Protein AF-A0A834Z753-F1 (afdb_monomer)

Mean predicted aligned error: 11.75 Å

Nearest PDB structures (foldseek):
  2pk9-assembly3_D  TM=8.260E-01  e=1.539E-08  Saccharomyces cerevisiae
  2pk9-assembly1_B  TM=7.820E-01  e=9.778E-09  Saccharomyces cerevisiae
  2pmi-assembly2_D  TM=7.922E-01  e=2.083E-08  Saccharomyces cerevisiae
  4krc-assembly1_B  TM=7.582E-01  e=6.209E-06  Saccharomyces cerevisiae S288C
  4krd-assembly1_B  TM=7.051E-01  e=5.337E-06  Saccharomyces cerevisiae S288C

Sequence (227 aa):
MISQEALSFDMGTLALDAEALGSETYVALGLNDSGKGVPVTPRVLSLISALLERSVQKNEKLLEASKKKDVITIFHGLRAPTLSIRQYIDRIFKYSSCSPSCFIVAHIYMDRFLQRLDVHLTSLNVHRLLITSVMVAAKFIDDAFYNNAYYAKVGGVSTAEMNRMEMKFLFSLDFRLHITVGTFGRYCLHLEKEATGGYQIERPIQVCGLKESWPTKEESKSASTIA

Solvent-accessible surface area (backbone atoms only — not comparable to full-atom values): 13928 Å² total; per-residue (Å²): 142,80,86,87,80,84,81,81,76,74,76,65,64,66,54,54,58,51,54,54,53,48,52,54,52,38,53,71,31,38,54,64,85,76,82,89,68,81,89,69,82,42,49,48,58,57,46,52,28,54,49,52,53,50,46,22,56,52,39,50,55,49,37,67,74,64,74,55,81,72,70,88,52,94,42,51,49,100,59,58,69,89,67,49,66,53,60,49,51,54,51,43,54,74,70,55,69,48,59,65,56,24,55,58,48,14,52,54,49,47,52,53,41,30,66,70,68,71,36,75,58,30,69,38,24,46,67,55,47,47,50,44,28,33,52,55,25,22,68,73,72,42,97,64,62,75,55,58,60,56,53,9,62,72,65,74,49,52,44,70,55,38,53,52,48,44,53,54,52,39,60,65,48,71,66,66,72,85,73,54,70,73,57,53,50,51,53,52,52,51,50,53,46,64,71,74,54,89,71,90,75,92,61,82,80,78,72,83,75,80,78,79,79,76,85,80,78,85,80,88,81,89,82,88,85,91,132

Structure (mmCIF, N/CA/C/O backbone):
data_AF-A0A834Z753-F1
#
_entry.id   AF-A0A834Z753-F1
#
loop_
_atom_site.group_PDB
_atom_site.id
_atom_site.type_symbol
_atom_site.label_atom_id
_atom_site.label_alt_id
_atom_site.label_comp_id
_atom_site.label_asym_id
_atom_site.label_entity_id
_atom_site.label_seq_id
_atom_site.pdbx_PDB_ins_code
_atom_site.Cartn_x
_atom_site.Cartn_y
_atom_site.Cartn_z
_atom_site.occupancy
_atom_site.B_iso_or_equiv
_atom_site.auth_seq_id
_atom_site.auth_comp_id
_atom_site.auth_asym_id
_atom_site.auth_atom_id
_atom_site.pdbx_PDB_model_num
ATOM 1 N N . MET A 1 1 ? -31.542 -34.972 -46.397 1.00 37.16 1 MET A N 1
ATOM 2 C CA . MET A 1 1 ? -30.216 -34.440 -46.770 1.00 37.16 1 MET A CA 1
ATOM 3 C C . MET A 1 1 ? -30.217 -32.961 -46.435 1.00 37.16 1 MET A C 1
ATOM 5 O O . MET A 1 1 ? -30.815 -32.194 -47.172 1.00 37.16 1 MET A O 1
ATOM 9 N N . ILE A 1 2 ? -29.675 -32.588 -45.276 1.00 34.69 2 ILE A N 1
ATOM 10 C CA . ILE A 1 2 ? -29.509 -31.190 -44.857 1.00 34.69 2 ILE A CA 1
ATOM 11 C C . ILE A 1 2 ? -28.028 -31.029 -44.524 1.00 34.69 2 ILE A C 1
ATOM 13 O O . ILE A 1 2 ? -27.465 -31.850 -43.800 1.00 34.69 2 ILE A O 1
ATOM 17 N N . SER A 1 3 ? -27.418 -30.037 -45.160 1.00 33.72 3 SER A N 1
ATOM 18 C CA . SER A 1 3 ? -25.992 -29.732 -45.175 1.00 33.72 3 SER A CA 1
ATOM 19 C C . SER A 1 3 ? -25.456 -29.344 -43.791 1.00 33.72 3 SER A C 1
ATOM 21 O O . SER A 1 3 ? -26.094 -28.583 -43.069 1.00 33.72 3 SER A O 1
ATOM 23 N N . GLN A 1 4 ? -24.270 -29.852 -43.444 1.00 35.91 4 GLN A N 1
ATOM 24 C CA . GLN A 1 4 ? -23.432 -29.347 -42.353 1.00 35.91 4 GLN A CA 1
ATOM 25 C C . GLN A 1 4 ? -22.614 -28.155 -42.868 1.00 35.91 4 GLN A C 1
ATOM 27 O O . GLN A 1 4 ? -21.770 -28.332 -43.744 1.00 35.91 4 GLN A O 1
ATOM 32 N N . GLU A 1 5 ? -22.822 -26.967 -42.303 1.00 36.47 5 GLU A N 1
ATOM 33 C CA . GLU A 1 5 ? -21.828 -25.890 -42.322 1.00 36.47 5 GLU A CA 1
ATOM 34 C C . GLU A 1 5 ? -21.015 -25.956 -41.027 1.00 36.47 5 GLU A C 1
ATOM 36 O O . GLU A 1 5 ? -21.547 -25.869 -39.919 1.00 36.47 5 GLU A O 1
ATOM 41 N N . ALA A 1 6 ? -19.708 -26.156 -41.178 1.00 38.88 6 ALA A N 1
ATOM 42 C CA . ALA A 1 6 ? -18.739 -26.070 -40.103 1.00 38.88 6 ALA A CA 1
ATOM 43 C C . ALA A 1 6 ? -18.451 -24.591 -39.808 1.00 38.88 6 ALA A C 1
ATOM 45 O O . ALA A 1 6 ? -17.773 -23.916 -40.579 1.00 38.88 6 ALA A O 1
ATOM 46 N N . LEU A 1 7 ? -18.940 -24.092 -38.672 1.00 33.12 7 LEU A N 1
ATOM 47 C CA . LEU A 1 7 ? -18.468 -22.834 -38.100 1.00 33.12 7 LEU A CA 1
ATOM 48 C C . LEU A 1 7 ? -17.118 -23.086 -37.421 1.00 33.12 7 LEU A C 1
ATOM 50 O O . LEU A 1 7 ? -17.045 -23.526 -36.274 1.00 33.12 7 LEU A O 1
ATOM 54 N N . SER A 1 8 ? -16.041 -22.811 -38.156 1.00 35.16 8 SER A N 1
ATOM 55 C CA . SER A 1 8 ? -14.734 -22.529 -37.569 1.00 35.16 8 SER A CA 1
ATOM 56 C C . SER A 1 8 ? -14.859 -21.213 -36.800 1.00 35.16 8 SER A C 1
ATOM 58 O O . SER A 1 8 ? -14.894 -20.135 -37.388 1.00 35.16 8 SER A O 1
ATOM 60 N N . PHE A 1 9 ? -15.046 -21.309 -35.483 1.00 34.62 9 PHE A N 1
ATOM 61 C CA . PHE A 1 9 ? -15.034 -20.152 -34.597 1.00 34.62 9 PHE A CA 1
ATOM 62 C C . PHE A 1 9 ? -13.570 -19.793 -34.346 1.00 34.62 9 PHE A C 1
ATOM 64 O O . PHE A 1 9 ? -12.853 -20.503 -33.638 1.00 34.62 9 PHE A O 1
ATOM 71 N N . ASP A 1 10 ? -13.122 -18.733 -35.007 1.00 39.75 10 ASP A N 1
ATOM 72 C CA . ASP A 1 10 ? -11.764 -18.223 -34.917 1.00 39.75 10 ASP A CA 1
ATOM 73 C C . ASP A 1 10 ? -11.474 -17.705 -33.495 1.00 39.75 10 ASP A C 1
ATOM 75 O O . ASP A 1 10 ? -11.926 -16.642 -33.074 1.00 39.75 10 ASP A O 1
ATOM 79 N N . MET A 1 11 ? -10.727 -18.506 -32.737 1.00 38.78 11 MET A N 1
ATOM 80 C CA . MET A 1 11 ? -10.234 -18.212 -31.385 1.00 38.78 11 MET A CA 1
ATOM 81 C C . MET A 1 11 ? -9.076 -17.190 -31.399 1.00 38.78 11 MET A C 1
ATOM 83 O O . MET A 1 11 ? -8.645 -16.744 -30.338 1.00 38.78 11 MET A O 1
ATOM 87 N N . GLY A 1 12 ? -8.562 -16.823 -32.583 1.00 33.66 12 GLY A N 1
ATOM 88 C CA . GLY A 1 12 ? -7.413 -15.928 -32.749 1.00 33.66 12 GLY A CA 1
ATOM 89 C C . GLY A 1 12 ? -7.745 -14.436 -32.650 1.00 33.66 12 GLY A C 1
ATOM 90 O O . GLY A 1 12 ? -6.936 -13.670 -32.132 1.00 33.66 12 GLY A O 1
ATOM 91 N N . THR A 1 13 ? -8.940 -14.011 -33.069 1.00 36.47 13 THR A N 1
ATOM 92 C CA . THR A 1 13 ? -9.280 -12.575 -33.144 1.00 36.47 13 THR A CA 1
ATOM 93 C C . THR A 1 13 ? -9.526 -11.929 -31.764 1.00 36.47 13 THR A C 1
ATOM 95 O O . THR A 1 13 ? -9.125 -10.792 -31.540 1.00 36.47 13 THR A O 1
ATOM 98 N N . LEU A 1 14 ? -10.074 -12.657 -30.778 1.00 38.91 14 LEU A N 1
ATOM 99 C CA . LEU A 1 14 ? -10.329 -12.110 -29.426 1.00 38.91 14 LEU A CA 1
ATOM 100 C C . LEU A 1 14 ? -9.064 -11.902 -28.573 1.00 38.91 14 LEU A C 1
ATOM 102 O O . LEU A 1 14 ? -9.087 -11.125 -27.617 1.00 38.91 14 LEU A O 1
ATOM 106 N N . ALA A 1 15 ? -7.972 -12.603 -28.885 1.00 42.69 15 ALA A N 1
ATOM 107 C CA . ALA A 1 15 ? -6.704 -12.451 -28.172 1.00 42.69 15 ALA A CA 1
ATOM 108 C C . ALA A 1 15 ? -5.976 -11.157 -28.577 1.00 42.69 15 ALA A C 1
ATOM 110 O O . ALA A 1 15 ? -5.396 -10.487 -27.723 1.00 42.69 15 ALA A O 1
ATOM 111 N N . LEU A 1 16 ? -6.077 -10.774 -29.854 1.00 43.09 16 LEU A N 1
ATOM 112 C CA . LEU A 1 16 ? -5.427 -9.580 -30.399 1.00 43.09 16 LEU A CA 1
ATOM 113 C C . LEU A 1 16 ? -6.062 -8.283 -29.871 1.00 43.09 16 LEU A C 1
ATOM 115 O O . LEU A 1 16 ? -5.343 -7.348 -29.520 1.00 43.09 16 LEU A O 1
ATOM 119 N N . ASP A 1 17 ? -7.387 -8.257 -29.710 1.00 46.50 17 ASP A N 1
ATOM 120 C CA . ASP A 1 17 ? -8.100 -7.096 -29.156 1.00 46.50 17 ASP A CA 1
ATOM 121 C C . ASP A 1 17 ? -7.825 -6.897 -27.653 1.00 46.50 17 ASP A C 1
ATOM 123 O O . ASP A 1 17 ? -7.769 -5.766 -27.164 1.00 46.50 17 ASP A O 1
ATOM 127 N N . ALA A 1 18 ? -7.605 -7.984 -26.903 1.00 49.12 18 ALA A N 1
ATOM 128 C CA . ALA A 1 18 ? -7.280 -7.923 -25.477 1.00 49.12 18 ALA A CA 1
ATOM 129 C C . ALA A 1 18 ? -5.828 -7.477 -25.212 1.00 49.12 18 ALA A C 1
ATOM 131 O O . ALA A 1 18 ? -5.581 -6.750 -24.246 1.00 49.12 18 ALA A O 1
ATOM 132 N N . GLU A 1 19 ? -4.875 -7.878 -26.061 1.00 52.53 19 GLU A N 1
ATOM 133 C CA . GLU A 1 19 ? -3.477 -7.430 -25.975 1.00 52.53 19 GLU A CA 1
ATOM 134 C C . GLU A 1 19 ? -3.309 -5.961 -26.390 1.00 52.53 19 GLU A C 1
ATOM 136 O O . GLU A 1 19 ? -2.603 -5.212 -25.707 1.00 52.53 19 GLU A O 1
ATOM 141 N N . ALA A 1 20 ? -4.001 -5.515 -27.446 1.00 54.56 20 ALA A N 1
ATOM 142 C CA . ALA A 1 20 ? -3.970 -4.120 -27.892 1.00 54.56 20 ALA A CA 1
ATOM 143 C C . ALA A 1 20 ? -4.583 -3.165 -26.850 1.00 54.56 20 ALA A C 1
ATOM 145 O O . ALA A 1 20 ? -3.969 -2.155 -26.499 1.00 54.56 20 ALA A O 1
ATOM 146 N N . LEU A 1 21 ? -5.739 -3.530 -26.281 1.00 57.38 21 LEU A N 1
ATOM 147 C CA . LEU A 1 21 ? -6.393 -2.761 -25.218 1.00 57.38 21 LEU A CA 1
ATOM 148 C C . LEU A 1 21 ? -5.540 -2.700 -23.939 1.00 57.38 21 LEU A C 1
ATOM 150 O O . LEU A 1 21 ? -5.483 -1.668 -23.272 1.00 57.38 21 LEU A O 1
ATOM 154 N N . GLY A 1 22 ? -4.839 -3.790 -23.607 1.00 63.59 22 GLY A N 1
ATOM 155 C CA . GLY A 1 22 ? -3.905 -3.819 -22.481 1.00 63.59 22 GLY A CA 1
ATOM 156 C C . GLY A 1 22 ? -2.752 -2.827 -22.652 1.00 63.59 22 GLY A C 1
ATOM 157 O O . GLY A 1 22 ? -2.403 -2.127 -21.702 1.00 63.59 22 GLY A O 1
ATOM 158 N N . SER A 1 23 ? -2.206 -2.716 -23.865 1.00 72.62 23 SER A N 1
ATOM 159 C CA . SER A 1 23 ? -1.094 -1.808 -24.173 1.00 72.62 23 SER A CA 1
ATOM 160 C C . SER A 1 23 ? -1.471 -0.332 -23.986 1.00 72.62 23 SER A C 1
ATOM 162 O O . SER A 1 23 ? -0.750 0.405 -23.309 1.00 72.62 23 SER A O 1
ATOM 164 N N . GLU A 1 24 ? -2.629 0.098 -24.501 1.00 82.12 24 GLU A N 1
ATOM 165 C CA . GLU A 1 24 ? -3.093 1.487 -24.357 1.00 82.12 24 GLU A CA 1
ATOM 166 C C . GLU A 1 24 ? -3.370 1.858 -22.895 1.00 82.12 24 GLU A C 1
ATOM 168 O O . GLU A 1 24 ? -2.895 2.894 -22.419 1.00 82.12 24 GLU A O 1
ATOM 173 N N . THR A 1 25 ? -4.055 0.988 -22.145 1.00 85.12 25 THR A N 1
ATOM 174 C CA . THR A 1 25 ? -4.320 1.206 -20.715 1.00 85.12 25 THR A CA 1
ATOM 175 C C . THR A 1 25 ? -3.021 1.281 -19.903 1.00 85.12 25 THR A C 1
ATOM 177 O O . THR A 1 25 ? -2.889 2.136 -19.023 1.00 85.12 25 THR A O 1
ATOM 180 N N . TYR A 1 26 ? -2.024 0.431 -20.177 1.00 87.19 26 TYR A N 1
ATOM 181 C CA . TYR A 1 26 ? -0.745 0.462 -19.452 1.00 87.19 26 TYR A CA 1
ATOM 182 C C . TYR A 1 26 ? 0.050 1.744 -19.726 1.00 87.19 26 TYR A C 1
ATOM 184 O O . TYR A 1 26 ? 0.605 2.331 -18.789 1.00 87.19 26 TYR A O 1
ATOM 192 N N . VAL A 1 27 ? 0.036 2.237 -20.970 1.00 85.88 27 VAL A N 1
ATOM 193 C CA . VAL A 1 27 ? 0.594 3.553 -21.322 1.00 85.88 27 VAL A CA 1
ATOM 194 C C . VAL A 1 27 ? -0.158 4.668 -20.593 1.00 85.88 27 VAL A C 1
ATOM 196 O O . VAL A 1 27 ? 0.472 5.514 -19.959 1.00 85.88 27 VAL A O 1
ATOM 199 N N . ALA A 1 28 ? -1.493 4.650 -20.615 1.00 86.12 28 ALA A N 1
ATOM 200 C CA . ALA A 1 28 ? -2.329 5.671 -19.983 1.00 86.12 28 ALA A CA 1
ATOM 201 C C . ALA A 1 28 ? -2.138 5.750 -18.458 1.00 86.12 28 ALA A C 1
ATOM 203 O O . ALA A 1 28 ? -2.275 6.825 -17.864 1.00 86.12 28 ALA A O 1
ATOM 204 N N . LEU A 1 29 ? -1.807 4.627 -17.817 1.00 88.56 29 LEU A N 1
ATOM 205 C CA . LEU A 1 29 ? -1.473 4.545 -16.393 1.00 88.56 29 LEU A CA 1
ATOM 206 C C . LEU A 1 29 ? -0.020 4.937 -16.081 1.00 88.56 29 LEU A C 1
ATOM 208 O O . LEU A 1 29 ? 0.307 5.175 -14.914 1.00 88.56 29 LEU A O 1
ATOM 212 N N . GLY A 1 30 ? 0.836 5.057 -17.098 1.00 87.00 30 GLY A N 1
ATOM 213 C CA . GLY A 1 30 ? 2.259 5.353 -16.945 1.00 87.00 30 GLY A CA 1
ATOM 214 C C . GLY A 1 30 ? 3.065 4.162 -16.425 1.00 87.00 30 GLY A C 1
ATOM 215 O O . GLY A 1 30 ? 3.973 4.354 -15.621 1.00 87.00 30 GLY A O 1
ATOM 216 N N . LEU A 1 31 ? 2.705 2.937 -16.825 1.00 86.44 31 LEU A N 1
ATOM 217 C CA . LEU A 1 31 ? 3.432 1.720 -16.440 1.00 86.44 31 LEU A CA 1
ATOM 218 C C . LEU A 1 31 ? 4.635 1.423 -17.347 1.00 86.44 31 LEU A C 1
ATOM 220 O O . LEU A 1 31 ? 5.506 0.649 -16.960 1.00 86.44 31 LEU A O 1
ATOM 224 N N . ASN A 1 32 ? 4.700 2.040 -18.530 1.00 80.38 32 ASN A N 1
ATOM 225 C CA . ASN A 1 32 ? 5.784 1.819 -19.482 1.00 80.38 32 ASN A CA 1
ATOM 226 C C . ASN A 1 32 ? 6.977 2.727 -19.161 1.00 80.38 32 ASN A C 1
ATOM 228 O O . ASN A 1 32 ? 6.836 3.948 -19.089 1.00 80.38 32 ASN A O 1
ATOM 232 N N . ASP A 1 33 ? 8.157 2.127 -19.011 1.00 63.50 33 ASP A N 1
ATOM 233 C CA . ASP A 1 33 ? 9.407 2.842 -18.767 1.00 63.50 33 ASP A CA 1
ATOM 234 C C . ASP A 1 33 ? 9.998 3.323 -20.100 1.00 63.50 33 ASP A C 1
ATOM 236 O O . ASP A 1 33 ? 10.806 2.653 -20.744 1.00 63.50 33 ASP A O 1
ATOM 240 N N . SER A 1 34 ? 9.550 4.481 -20.585 1.00 51.34 34 SER A N 1
ATOM 241 C CA . SER A 1 34 ? 10.220 5.141 -21.706 1.00 51.34 34 SER A CA 1
ATOM 242 C C . SER A 1 34 ? 11.461 5.853 -21.172 1.00 51.34 34 SER A C 1
ATOM 244 O O . SER A 1 34 ? 11.429 7.039 -20.836 1.00 51.34 34 SER A O 1
ATOM 246 N N . GLY A 1 35 ? 12.549 5.093 -21.053 1.00 54.25 35 GLY A N 1
ATOM 247 C CA . GLY A 1 35 ? 13.854 5.596 -20.653 1.00 54.25 35 GLY A CA 1
ATOM 248 C C . GLY A 1 35 ? 14.269 6.833 -21.460 1.00 54.25 35 GLY A C 1
ATOM 249 O O . GLY A 1 35 ? 14.142 6.866 -22.683 1.00 54.25 35 GLY A O 1
ATOM 250 N N . LYS A 1 36 ? 14.840 7.810 -20.740 1.00 47.22 36 LYS A N 1
ATOM 251 C CA . LYS A 1 36 ? 15.341 9.134 -21.177 1.00 47.22 36 LYS A CA 1
ATOM 252 C C . LYS A 1 36 ? 14.304 10.266 -21.151 1.00 47.22 36 LYS A C 1
ATOM 254 O O . LYS A 1 36 ? 13.923 10.825 -22.171 1.00 47.22 36 LYS A O 1
ATOM 259 N N . GLY A 1 37 ? 13.960 10.689 -19.938 1.00 55.81 37 GLY A N 1
ATOM 260 C CA . GLY A 1 37 ? 13.267 11.945 -19.662 1.00 55.81 37 GLY A CA 1
ATOM 261 C C . GLY A 1 37 ? 13.280 12.262 -18.168 1.00 55.81 37 GLY A C 1
ATOM 262 O O . GLY A 1 37 ? 13.621 11.403 -17.356 1.00 55.81 37 GLY A O 1
ATOM 263 N N . VAL A 1 38 ? 12.935 13.501 -17.802 1.00 55.06 38 VAL A N 1
ATOM 264 C CA . VAL A 1 38 ? 12.657 13.895 -16.407 1.00 55.06 38 VAL A CA 1
ATOM 265 C C . VAL A 1 38 ? 11.701 12.863 -15.791 1.00 55.06 38 VAL A C 1
ATOM 267 O O . VAL A 1 38 ? 10.738 12.511 -16.470 1.00 55.06 38 VAL A O 1
ATOM 270 N N . PRO A 1 39 ? 11.924 12.368 -14.557 1.00 59.41 39 PRO A N 1
ATOM 271 C CA . PRO A 1 39 ? 11.036 11.386 -13.942 1.00 59.41 39 PRO A CA 1
ATOM 272 C C . PRO A 1 39 ? 9.628 11.972 -13.814 1.00 59.41 39 PRO A C 1
ATOM 274 O O . PRO A 1 39 ? 9.351 12.796 -12.941 1.00 59.41 39 PRO A O 1
ATOM 277 N N . VAL A 1 40 ? 8.747 11.571 -14.727 1.00 76.12 40 VAL A N 1
ATOM 278 C CA . VAL A 1 40 ? 7.328 11.907 -14.691 1.00 76.12 40 VAL A CA 1
ATOM 279 C C . VAL A 1 40 ? 6.685 10.980 -13.674 1.00 76.12 40 VAL A C 1
ATOM 281 O O . VAL A 1 40 ? 6.814 9.763 -13.773 1.00 76.12 40 VAL A O 1
ATOM 284 N N . THR A 1 41 ? 6.001 11.543 -12.680 1.00 84.75 41 THR A N 1
ATOM 285 C CA . THR A 1 41 ? 5.256 10.747 -11.702 1.00 84.75 41 THR A CA 1
ATOM 286 C C . THR A 1 41 ? 4.165 9.944 -12.424 1.00 84.75 41 THR A C 1
ATOM 288 O O . THR A 1 41 ? 3.277 10.562 -13.020 1.00 84.75 41 THR A O 1
ATOM 291 N N . PRO A 1 42 ? 4.179 8.600 -12.360 1.00 92.00 42 PRO A N 1
ATOM 292 C CA . PRO A 1 42 ? 3.191 7.770 -13.038 1.00 92.00 42 PRO A CA 1
ATOM 293 C C . PRO A 1 42 ? 1.763 8.094 -12.594 1.00 92.00 42 PRO A C 1
ATOM 295 O O . PRO A 1 42 ? 1.488 8.253 -11.397 1.00 92.00 42 PRO A O 1
ATOM 298 N N . ARG A 1 43 ? 0.827 8.149 -13.550 1.00 92.88 43 ARG A N 1
ATOM 299 C CA . ARG A 1 43 ? -0.585 8.466 -13.279 1.00 92.88 43 ARG A CA 1
ATOM 300 C C . ARG A 1 43 ? -1.224 7.447 -12.335 1.00 92.88 43 ARG A C 1
ATOM 302 O O . ARG A 1 43 ? -2.023 7.828 -11.486 1.00 92.88 43 ARG A O 1
ATOM 309 N N . VAL A 1 44 ? -0.821 6.178 -12.409 1.00 94.25 44 VAL A N 1
ATOM 310 C CA . VAL A 1 44 ? -1.269 5.114 -11.497 1.00 94.25 44 VAL A CA 1
ATOM 311 C C . VAL A 1 44 ? -1.190 5.516 -10.018 1.00 94.25 44 VAL A C 1
ATOM 313 O O . VAL A 1 44 ? -2.095 5.202 -9.245 1.00 94.25 44 VAL A O 1
ATOM 316 N N . LEU A 1 45 ? -0.172 6.284 -9.619 1.00 95.25 45 LEU A N 1
ATOM 317 C CA . LEU A 1 45 ? 0.015 6.687 -8.227 1.00 95.25 45 LEU A CA 1
ATOM 318 C C . LEU A 1 45 ? -1.090 7.628 -7.739 1.00 95.25 45 LEU A C 1
ATOM 320 O O . LEU A 1 45 ? -1.452 7.595 -6.562 1.00 95.25 45 LEU A O 1
ATOM 324 N N . SER A 1 46 ? -1.607 8.513 -8.602 1.00 94.69 46 SER A N 1
ATOM 325 C CA . SER A 1 46 ? -2.659 9.464 -8.197 1.00 94.69 46 SER A CA 1
ATOM 326 C C . SER A 1 46 ? -4.005 8.777 -8.124 1.00 94.69 46 SER A C 1
ATOM 328 O O . SER A 1 46 ? -4.775 9.037 -7.202 1.00 94.69 46 SER A O 1
ATOM 330 N N . LEU A 1 47 ? -4.238 7.835 -9.033 1.00 95.38 47 LEU A N 1
ATOM 331 C CA . LEU A 1 47 ? -5.453 7.042 -9.053 1.00 95.38 47 LEU A CA 1
ATOM 332 C C . LEU A 1 47 ? -5.542 6.119 -7.836 1.00 95.38 47 LEU A C 1
ATOM 334 O O . LEU A 1 47 ? -6.567 6.120 -7.160 1.00 95.38 47 LEU A O 1
ATOM 338 N N . ILE A 1 48 ? -4.464 5.401 -7.494 1.00 96.38 48 ILE A N 1
ATOM 339 C CA . ILE A 1 48 ? -4.437 4.558 -6.287 1.00 96.38 48 ILE A CA 1
ATOM 340 C C . ILE A 1 48 ? -4.631 5.412 -5.036 1.00 96.38 48 ILE A C 1
ATOM 342 O O . ILE A 1 48 ? -5.389 5.027 -4.151 1.00 96.38 48 ILE A O 1
ATOM 346 N N . SER A 1 49 ? -4.004 6.590 -4.967 1.00 96.69 49 SER A N 1
ATOM 347 C CA . SER A 1 49 ? -4.213 7.505 -3.843 1.00 96.69 49 SER A CA 1
ATOM 348 C C . SER A 1 49 ? -5.683 7.885 -3.679 1.00 96.69 49 SER A C 1
ATOM 350 O O . SER A 1 49 ? -6.237 7.727 -2.594 1.00 96.69 49 SER A O 1
ATOM 352 N N . ALA A 1 50 ? -6.321 8.353 -4.755 1.00 95.56 50 ALA A N 1
ATOM 353 C CA . ALA A 1 50 ? -7.718 8.772 -4.731 1.00 95.56 50 ALA A CA 1
ATOM 354 C C . ALA A 1 50 ? -8.662 7.608 -4.388 1.00 95.56 50 ALA A C 1
ATOM 356 O O . ALA A 1 50 ? -9.634 7.791 -3.651 1.00 95.56 50 ALA A O 1
ATOM 357 N N . LEU A 1 51 ? -8.363 6.406 -4.890 1.00 95.88 51 LEU A N 1
ATOM 358 C CA . LEU A 1 51 ? -9.113 5.191 -4.588 1.00 95.88 51 LEU A CA 1
ATOM 359 C C . LEU A 1 51 ? -9.009 4.842 -3.099 1.00 95.88 51 LEU A C 1
ATOM 361 O O . LEU A 1 51 ? -10.034 4.698 -2.433 1.00 95.88 51 LEU A O 1
ATOM 365 N N . LEU A 1 52 ? -7.792 4.759 -2.552 1.00 96.62 52 LEU A N 1
ATOM 366 C CA . LEU A 1 52 ? -7.574 4.419 -1.144 1.00 96.62 52 LEU A CA 1
ATOM 367 C C . LEU A 1 52 ? -8.188 5.464 -0.201 1.00 96.62 52 LEU A C 1
ATOM 369 O O . LEU A 1 52 ? -8.824 5.090 0.782 1.00 96.62 52 LEU A O 1
ATOM 373 N N . GLU A 1 53 ? -8.061 6.757 -0.512 1.00 96.50 53 GLU A N 1
ATOM 374 C CA . GLU A 1 53 ? -8.690 7.842 0.256 1.00 96.50 53 GLU A CA 1
ATOM 375 C C . GLU A 1 53 ? -10.217 7.702 0.290 1.00 96.50 53 GLU A C 1
ATOM 377 O O . GLU A 1 53 ? -10.827 7.791 1.359 1.00 96.50 53 GLU A O 1
ATOM 382 N N . ARG A 1 54 ? -10.843 7.416 -0.858 1.00 95.44 54 ARG A N 1
ATOM 383 C CA . ARG A 1 54 ? -12.291 7.195 -0.944 1.00 95.44 54 ARG A CA 1
ATOM 384 C C . ARG A 1 54 ? -12.725 5.959 -0.153 1.00 95.44 54 ARG A C 1
ATOM 386 O O . ARG A 1 54 ? -13.730 6.020 0.556 1.00 95.44 54 ARG A O 1
ATOM 393 N N . SER A 1 55 ? -11.971 4.864 -0.248 1.00 95.69 55 SER A N 1
ATOM 394 C CA . SER A 1 55 ? -12.233 3.629 0.500 1.00 95.69 55 SER A CA 1
ATOM 395 C C . SER A 1 55 ? -12.157 3.853 2.009 1.00 95.69 55 SER A C 1
ATOM 397 O O . SER A 1 55 ? -13.072 3.448 2.722 1.00 95.69 55 SER A O 1
ATOM 399 N N . VAL A 1 56 ? -11.136 4.568 2.495 1.00 96.75 56 VAL A N 1
ATOM 400 C CA . VAL A 1 56 ? -11.013 4.941 3.915 1.00 96.75 56 VAL A CA 1
ATOM 401 C C . VAL A 1 56 ? -12.225 5.753 4.374 1.00 96.75 56 VAL A C 1
ATOM 403 O O . VAL A 1 56 ? -12.875 5.385 5.350 1.00 96.75 56 VAL A O 1
ATOM 406 N N . GLN A 1 57 ? -12.597 6.803 3.634 1.00 96.25 57 GLN A N 1
ATOM 407 C CA . GLN A 1 57 ? -13.744 7.647 3.988 1.00 96.25 57 GLN A CA 1
ATOM 408 C C . GLN A 1 57 ? -15.070 6.874 4.004 1.00 96.25 57 GLN A C 1
ATOM 410 O O . GLN A 1 57 ? -15.912 7.107 4.873 1.00 96.25 57 GLN A O 1
ATOM 415 N N . LYS A 1 58 ? -15.287 5.976 3.032 1.00 95.31 58 LYS A N 1
ATOM 416 C CA . LYS A 1 58 ? -16.493 5.138 2.971 1.00 95.31 58 LYS A CA 1
ATOM 417 C C . LYS A 1 58 ? -16.545 4.187 4.167 1.00 95.31 58 LYS A C 1
ATOM 419 O O . LYS A 1 58 ? -17.575 4.115 4.832 1.00 95.31 58 LYS A O 1
ATOM 424 N N . ASN A 1 59 ? -15.445 3.498 4.454 1.00 94.94 59 ASN A N 1
ATOM 425 C CA . ASN A 1 59 ? -15.371 2.511 5.526 1.00 94.94 59 ASN A CA 1
ATOM 426 C C . ASN A 1 59 ? -15.551 3.139 6.908 1.00 94.94 59 ASN A C 1
ATOM 428 O O . ASN A 1 59 ? -16.326 2.624 7.705 1.00 94.94 59 ASN A O 1
ATOM 432 N N . GLU A 1 60 ? -14.906 4.273 7.181 1.00 94.69 60 GLU A N 1
ATOM 433 C CA . GLU A 1 60 ? -15.056 4.962 8.467 1.00 94.69 60 GLU A CA 1
ATOM 434 C C . GLU A 1 60 ? -16.506 5.409 8.690 1.00 94.69 60 GLU A C 1
ATOM 436 O O . GLU A 1 60 ? -17.072 5.142 9.746 1.00 94.69 60 GLU A O 1
ATOM 441 N N . LYS A 1 61 ? -17.176 5.962 7.668 1.00 94.38 61 LYS A N 1
ATOM 442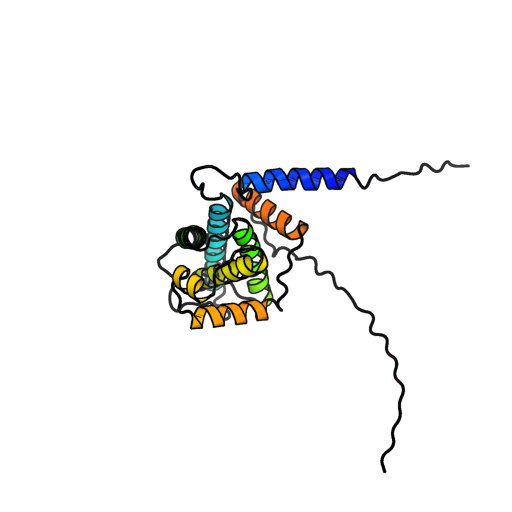 C CA . LYS A 1 61 ? -18.612 6.292 7.754 1.00 94.38 61 LYS A CA 1
ATOM 443 C C . LYS A 1 61 ? -19.484 5.070 8.066 1.00 94.38 61 LYS A C 1
ATOM 445 O O . LYS A 1 61 ? -20.432 5.182 8.840 1.00 94.38 61 LYS A O 1
ATOM 450 N N . LEU A 1 62 ? -19.183 3.914 7.471 1.00 91.75 62 LEU A N 1
ATOM 451 C CA . LEU A 1 62 ? -19.915 2.666 7.717 1.00 91.75 62 LEU A CA 1
ATOM 452 C C . LEU A 1 62 ? -19.675 2.117 9.132 1.00 91.75 62 LEU A C 1
ATOM 454 O O . LEU A 1 62 ? -20.609 1.632 9.776 1.00 91.75 62 LEU A O 1
ATOM 458 N N . LEU A 1 63 ? -18.444 2.208 9.636 1.00 90.88 63 LEU A N 1
ATOM 459 C CA . LEU A 1 63 ? -18.097 1.790 10.995 1.00 90.88 63 LEU A CA 1
ATOM 460 C C . LEU A 1 63 ? -18.800 2.665 12.041 1.00 90.88 63 LEU A C 1
ATOM 462 O O . LEU A 1 63 ? -19.435 2.131 12.952 1.00 90.88 63 LEU A O 1
ATOM 466 N N . GLU A 1 64 ? -18.799 3.987 11.848 1.00 89.38 64 GLU A N 1
ATOM 467 C CA . GLU A 1 64 ? -19.524 4.922 12.718 1.00 89.38 64 GLU A CA 1
ATOM 468 C C . GLU A 1 64 ? -21.039 4.662 12.706 1.00 89.38 64 GLU A C 1
ATOM 470 O O . GLU A 1 64 ? -21.680 4.615 13.758 1.00 89.38 64 GLU A O 1
ATOM 475 N N . ALA A 1 65 ? -21.623 4.415 11.528 1.00 90.44 65 ALA A N 1
ATOM 476 C CA . ALA A 1 65 ? -23.052 4.126 11.401 1.00 90.44 65 ALA A CA 1
ATOM 477 C C . ALA A 1 65 ? -23.459 2.793 12.056 1.00 90.44 65 ALA A C 1
ATOM 479 O O . ALA A 1 65 ? -24.548 2.680 12.619 1.00 90.44 65 ALA A O 1
ATOM 480 N N . SER A 1 66 ? -22.598 1.774 11.987 1.00 84.50 66 SER A N 1
ATOM 481 C CA . SER A 1 66 ? -22.908 0.422 12.468 1.00 84.50 66 SER A CA 1
ATOM 482 C C . SER A 1 66 ? -22.621 0.197 13.956 1.00 84.50 66 SER A C 1
ATOM 484 O O . SER A 1 66 ? -23.040 -0.830 14.495 1.00 84.50 66 SER A O 1
ATOM 486 N N . LYS A 1 67 ? -21.905 1.114 14.629 1.00 80.31 67 LYS A N 1
ATOM 487 C CA . LYS A 1 67 ? -21.375 0.947 16.002 1.00 80.31 67 LYS A CA 1
ATOM 488 C C . LYS A 1 67 ? -20.582 -0.358 16.206 1.00 80.31 67 LYS A C 1
ATOM 490 O O . LYS A 1 67 ? -20.383 -0.790 17.345 1.00 80.31 67 LYS A O 1
ATOM 495 N N . LYS A 1 68 ? -20.131 -1.006 15.127 1.00 77.25 68 LYS A N 1
ATOM 496 C CA . LYS A 1 68 ? -19.283 -2.200 15.188 1.00 77.25 68 LYS A CA 1
ATOM 497 C C . LYS A 1 68 ? -17.830 -1.771 15.335 1.00 77.25 68 LYS A C 1
ATOM 499 O O . LYS A 1 68 ? -17.363 -0.880 14.634 1.00 77.25 68 LYS A O 1
ATOM 504 N N . LYS A 1 69 ? -17.106 -2.434 16.236 1.00 72.19 69 LYS A N 1
ATOM 505 C CA . LYS A 1 69 ? -15.648 -2.309 16.303 1.00 72.19 69 LYS A CA 1
ATOM 506 C C . LYS A 1 69 ? -15.025 -3.248 15.278 1.00 72.19 69 LYS A C 1
ATOM 508 O O . LYS A 1 69 ? -15.374 -4.426 15.250 1.00 72.19 69 LYS A O 1
ATOM 513 N N . ASP A 1 70 ? -14.130 -2.706 14.460 1.00 78.00 70 ASP A N 1
ATOM 514 C CA . ASP A 1 70 ? -13.377 -3.471 13.468 1.00 78.00 70 ASP A CA 1
ATOM 515 C C . ASP A 1 70 ? -12.320 -4.366 14.135 1.00 78.00 70 ASP A C 1
ATOM 517 O O . ASP A 1 70 ? -11.901 -4.129 15.277 1.00 78.00 70 ASP A O 1
ATOM 521 N N . VAL A 1 71 ? -11.878 -5.401 13.422 1.00 86.19 71 VAL A N 1
ATOM 522 C CA . VAL A 1 71 ? -10.833 -6.304 13.912 1.00 86.19 71 VAL A CA 1
ATOM 523 C C . VAL A 1 71 ? -9.488 -5.574 13.919 1.00 86.19 71 VAL A C 1
ATOM 525 O O . VAL A 1 71 ? -8.935 -5.212 12.880 1.00 86.19 71 VAL A O 1
ATOM 528 N N . ILE A 1 72 ? -8.914 -5.385 15.111 1.00 89.62 72 ILE A N 1
ATOM 529 C CA . ILE A 1 72 ? -7.615 -4.721 15.260 1.00 89.62 72 ILE A CA 1
ATOM 530 C C . ILE A 1 72 ? -6.496 -5.671 14.827 1.00 89.62 72 ILE A C 1
ATOM 532 O O . ILE A 1 72 ? -6.278 -6.737 15.403 1.00 89.62 72 ILE A O 1
ATOM 536 N N . THR A 1 73 ? -5.737 -5.240 13.825 1.00 92.94 73 THR A N 1
ATOM 537 C CA . THR A 1 73 ? -4.554 -5.939 13.307 1.00 92.94 73 THR A CA 1
ATOM 538 C C . THR A 1 73 ? -3.262 -5.212 13.677 1.00 92.94 73 THR A C 1
ATOM 540 O O . THR A 1 73 ? -3.279 -4.048 14.071 1.00 92.94 73 THR A O 1
ATOM 543 N N . ILE A 1 74 ? -2.111 -5.857 13.455 1.00 96.50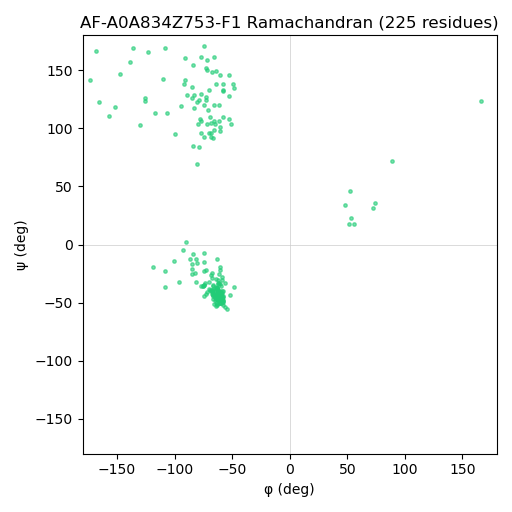 74 ILE A N 1
ATOM 544 C CA . ILE A 1 74 ? -0.789 -5.226 13.638 1.00 96.50 74 ILE A CA 1
ATOM 545 C C . ILE A 1 74 ? -0.539 -4.035 12.700 1.00 96.50 74 ILE A C 1
ATOM 547 O O . ILE A 1 74 ? 0.437 -3.313 12.871 1.00 96.50 74 ILE A O 1
ATOM 551 N N . PHE A 1 75 ? -1.389 -3.861 11.686 1.00 97.50 75 PHE A N 1
ATOM 552 C CA . PHE A 1 75 ? -1.302 -2.746 10.757 1.00 97.50 75 PHE A CA 1
ATOM 553 C C . PHE A 1 75 ? -1.993 -1.498 11.295 1.00 97.50 75 PHE A C 1
ATOM 555 O O . PHE A 1 75 ? -1.840 -0.450 10.690 1.00 97.50 75 PHE A O 1
ATOM 562 N N . HIS A 1 76 ? -2.720 -1.564 12.413 1.00 96.62 76 HIS A N 1
ATOM 563 C CA . HIS A 1 76 ? -3.326 -0.382 13.015 1.00 96.62 76 HIS A CA 1
ATOM 564 C C . HIS A 1 76 ? -2.298 0.400 13.837 1.00 96.62 76 HIS A C 1
ATOM 566 O O . HIS A 1 76 ? -1.684 -0.119 14.769 1.00 96.62 76 HIS A O 1
ATOM 572 N N . GLY A 1 77 ? -2.111 1.672 13.493 1.00 93.56 77 GLY A N 1
ATOM 573 C CA . GLY A 1 77 ? -1.408 2.637 14.326 1.00 93.56 77 GLY A CA 1
ATOM 574 C C . GLY A 1 77 ? -2.277 3.139 15.481 1.00 93.56 77 GLY A C 1
ATOM 575 O O . GLY A 1 77 ? -3.502 3.077 15.436 1.00 93.56 77 GLY A O 1
ATOM 576 N N . LEU A 1 78 ? -1.626 3.701 16.502 1.00 91.50 78 LEU A N 1
ATOM 577 C CA . LEU A 1 78 ? -2.309 4.351 17.630 1.00 91.50 78 LEU A CA 1
ATOM 578 C C . LEU A 1 78 ? -3.024 5.648 17.221 1.00 91.50 78 LEU A C 1
ATOM 580 O O . LEU A 1 78 ? -3.971 6.071 17.876 1.00 91.50 78 LEU A O 1
ATOM 584 N N . ARG A 1 79 ? -2.543 6.300 16.157 1.00 93.19 79 ARG A N 1
ATOM 585 C CA . ARG A 1 79 ? -3.102 7.528 15.589 1.00 93.19 79 ARG A CA 1
ATOM 586 C C . ARG A 1 79 ? -2.890 7.527 14.081 1.00 93.19 79 ARG A C 1
ATOM 588 O O . ARG A 1 79 ? -1.851 7.053 13.616 1.00 93.19 79 ARG A O 1
ATOM 595 N N . ALA A 1 80 ? -3.837 8.108 13.350 1.00 93.19 80 ALA A N 1
ATOM 596 C CA . ALA A 1 80 ? -3.689 8.361 11.924 1.00 93.19 80 ALA A CA 1
ATOM 597 C C . ALA A 1 80 ? -2.443 9.239 11.662 1.00 93.19 80 ALA A C 1
ATOM 599 O O . ALA A 1 80 ? -2.248 10.250 12.354 1.00 93.19 80 ALA A O 1
ATOM 600 N N . PRO A 1 81 ? -1.573 8.871 10.706 1.00 95.25 81 PRO A N 1
ATOM 601 C CA . PRO A 1 81 ? -0.455 9.719 10.305 1.00 95.25 81 PRO A CA 1
ATOM 602 C C . PRO A 1 81 ? -0.930 11.073 9.760 1.00 95.25 81 PRO A C 1
ATOM 604 O O . PRO A 1 81 ? -1.954 11.157 9.092 1.00 95.25 81 PRO A O 1
ATOM 607 N N . THR A 1 82 ? -0.159 12.136 10.007 1.00 94.31 82 THR A N 1
ATOM 608 C CA . THR A 1 82 ? -0.438 13.478 9.453 1.00 94.31 82 THR A CA 1
ATOM 609 C C . THR A 1 82 ? -0.112 13.586 7.965 1.00 94.31 82 THR A C 1
ATOM 611 O O . THR A 1 82 ? -0.627 14.461 7.277 1.00 94.31 82 THR A O 1
ATOM 614 N N . LEU A 1 83 ? 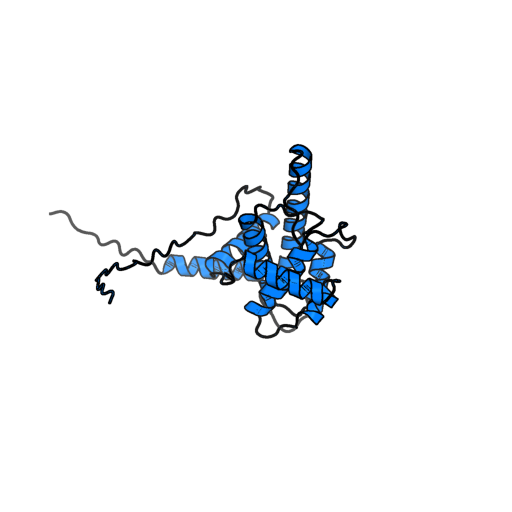0.763 12.709 7.474 1.00 96.12 83 LEU A N 1
ATOM 615 C CA . LEU A 1 83 ? 1.133 12.612 6.070 1.00 96.12 83 LEU A CA 1
ATOM 616 C C . LEU A 1 83 ? -0.029 12.002 5.280 1.00 96.12 83 LEU A C 1
ATOM 618 O O . LEU A 1 83 ? -0.485 10.912 5.629 1.00 96.12 83 LEU A O 1
ATOM 622 N N . SER A 1 84 ? -0.488 12.658 4.212 1.00 98.00 84 SER A N 1
ATOM 623 C CA . SER A 1 84 ? -1.594 12.120 3.410 1.00 98.00 84 SER A CA 1
ATOM 624 C C . SER A 1 84 ? -1.206 10.822 2.695 1.00 98.00 84 SER A C 1
ATOM 626 O O . SER A 1 84 ? -0.020 10.523 2.515 1.00 98.00 84 SER A O 1
ATOM 628 N N . ILE A 1 85 ? -2.206 10.047 2.261 1.00 98.25 85 ILE A N 1
ATOM 629 C CA . ILE A 1 85 ? -1.978 8.826 1.473 1.00 98.25 85 ILE A CA 1
ATOM 630 C C . ILE A 1 85 ? -1.201 9.180 0.200 1.00 98.25 85 ILE A C 1
ATOM 632 O O . ILE A 1 85 ? -0.194 8.533 -0.091 1.00 98.25 85 ILE A O 1
ATOM 636 N N . ARG A 1 86 ? -1.579 10.270 -0.484 1.00 97.62 86 ARG A N 1
ATOM 637 C CA . ARG A 1 86 ? -0.855 10.766 -1.662 1.00 97.62 86 ARG A CA 1
ATOM 638 C C . ARG A 1 86 ? 0.618 11.036 -1.381 1.00 97.62 86 ARG A C 1
ATOM 640 O O . ARG A 1 86 ? 1.486 10.510 -2.072 1.00 97.62 86 ARG A O 1
ATOM 647 N N . GLN A 1 87 ? 0.901 11.835 -0.353 1.00 98.06 87 GLN A N 1
ATOM 648 C CA . GLN A 1 87 ? 2.271 12.201 0.008 1.00 98.06 87 GLN A CA 1
ATOM 649 C C . GLN A 1 87 ? 3.099 10.975 0.412 1.00 98.06 87 GLN A C 1
ATOM 651 O O . GLN A 1 87 ? 4.304 10.926 0.166 1.00 98.06 87 GLN A O 1
ATOM 656 N N . TYR A 1 88 ? 2.464 9.976 1.029 1.00 98.31 88 TYR A N 1
ATOM 657 C CA . TYR A 1 88 ? 3.130 8.737 1.400 1.00 98.31 88 TYR A CA 1
ATOM 658 C C . TYR A 1 88 ? 3.431 7.847 0.190 1.00 98.31 88 TYR A C 1
ATOM 660 O O . TYR A 1 88 ? 4.548 7.347 0.092 1.00 98.31 88 TYR A O 1
ATOM 668 N N . ILE A 1 89 ? 2.500 7.712 -0.762 1.00 98.19 89 ILE A N 1
ATOM 669 C CA . ILE A 1 89 ? 2.736 7.028 -2.046 1.00 98.19 89 ILE A CA 1
ATOM 670 C C . ILE A 1 89 ? 3.896 7.690 -2.796 1.00 98.19 89 ILE A C 1
ATOM 672 O O . ILE A 1 89 ? 4.831 6.999 -3.194 1.00 98.19 89 ILE A O 1
ATOM 676 N N . ASP A 1 90 ? 3.878 9.020 -2.923 1.00 96.31 90 ASP A N 1
ATOM 677 C CA . ASP A 1 90 ? 4.931 9.774 -3.614 1.00 96.31 90 ASP A CA 1
ATOM 678 C C . ASP A 1 90 ? 6.298 9.571 -2.935 1.00 96.31 90 ASP A C 1
ATOM 680 O O . ASP A 1 90 ? 7.314 9.376 -3.604 1.00 96.31 90 ASP A O 1
ATOM 684 N N . ARG A 1 91 ? 6.332 9.546 -1.594 1.00 97.50 91 ARG A N 1
ATOM 685 C CA . ARG A 1 91 ? 7.538 9.220 -0.819 1.00 97.50 91 ARG A CA 1
ATOM 686 C C . ARG A 1 91 ? 8.022 7.797 -1.100 1.00 97.50 91 ARG A C 1
ATOM 688 O O . ARG A 1 91 ? 9.217 7.610 -1.314 1.00 97.50 91 ARG A O 1
ATOM 695 N N . ILE A 1 92 ? 7.135 6.804 -1.081 1.00 97.88 92 ILE A N 1
ATOM 696 C CA . ILE A 1 92 ? 7.508 5.411 -1.349 1.00 97.88 92 ILE A CA 1
ATOM 697 C C . ILE A 1 92 ? 8.079 5.296 -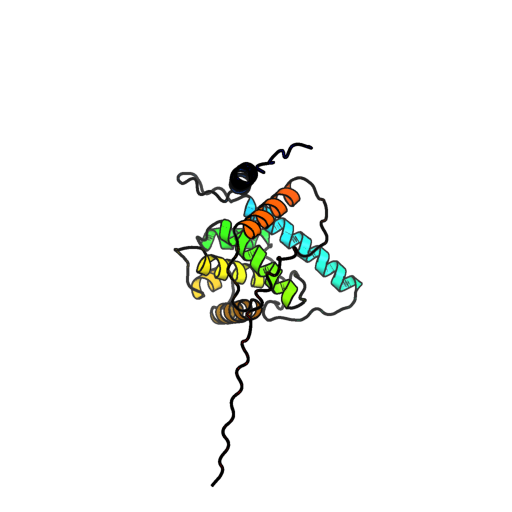2.758 1.00 97.88 92 ILE A C 1
ATOM 699 O O . ILE A 1 92 ? 9.186 4.789 -2.906 1.00 97.88 92 ILE A O 1
ATOM 703 N N . PHE A 1 93 ? 7.385 5.817 -3.770 1.00 96.12 93 PHE A N 1
ATOM 704 C CA . PHE A 1 93 ? 7.835 5.752 -5.160 1.00 96.12 93 PHE A CA 1
ATOM 705 C C . PHE A 1 93 ? 9.205 6.411 -5.347 1.00 96.12 93 PHE A C 1
ATOM 707 O O . PHE A 1 93 ? 10.118 5.803 -5.895 1.00 96.12 93 PHE A O 1
ATOM 714 N N . LYS A 1 94 ? 9.390 7.615 -4.790 1.00 94.88 94 LYS A N 1
ATOM 715 C CA . LYS A 1 94 ? 10.644 8.370 -4.901 1.00 94.88 94 LYS A CA 1
ATOM 716 C C . LYS A 1 94 ? 11.860 7.642 -4.327 1.00 94.88 94 LYS A C 1
ATOM 718 O O . LYS A 1 94 ? 12.961 7.836 -4.833 1.00 94.88 94 LYS A O 1
ATOM 723 N N . TYR A 1 95 ? 11.691 6.886 -3.242 1.00 96.12 95 TYR A N 1
ATOM 724 C CA . TYR A 1 95 ? 12.823 6.301 -2.518 1.00 96.12 95 TYR A CA 1
ATOM 725 C C . TYR A 1 95 ? 12.964 4.787 -2.694 1.00 96.12 95 TYR A C 1
ATOM 727 O O . TYR A 1 95 ? 14.053 4.275 -2.500 1.00 96.12 95 TYR A O 1
ATOM 735 N N . SER A 1 96 ? 11.913 4.050 -3.053 1.00 91.19 96 SER A N 1
ATOM 736 C CA . SER A 1 96 ? 11.973 2.580 -3.153 1.00 91.19 96 SER A CA 1
ATOM 737 C C . SER A 1 96 ? 12.595 2.055 -4.445 1.00 91.19 96 SER A C 1
ATOM 739 O O . SER A 1 96 ? 12.954 0.882 -4.479 1.00 91.19 96 SER A O 1
ATOM 741 N N . SER A 1 97 ? 12.721 2.892 -5.481 1.00 88.00 97 SER A N 1
ATOM 742 C CA . SER A 1 97 ? 13.166 2.486 -6.824 1.00 88.00 97 SER A CA 1
ATOM 743 C C . SER A 1 97 ? 12.360 1.315 -7.415 1.00 88.00 97 SER A C 1
ATOM 745 O O . SER A 1 97 ? 12.873 0.611 -8.278 1.00 88.00 97 SER A O 1
ATOM 747 N N . CYS A 1 98 ? 11.125 1.086 -6.947 1.00 92.38 98 CYS A N 1
ATOM 748 C CA . CYS A 1 98 ? 10.269 0.021 -7.468 1.00 92.38 98 CYS A CA 1
ATOM 749 C C . CYS A 1 98 ? 9.514 0.461 -8.725 1.00 92.38 98 CYS A C 1
ATOM 751 O O . CYS A 1 98 ? 9.247 1.652 -8.932 1.00 92.38 98 CYS A O 1
ATOM 753 N N . SER A 1 99 ? 9.145 -0.512 -9.554 1.00 94.38 99 SER A N 1
ATOM 754 C CA . SER A 1 99 ? 8.392 -0.264 -10.780 1.00 94.38 99 SER A CA 1
ATOM 755 C C . SER A 1 99 ? 6.997 0.319 -10.483 1.00 94.38 99 SER A C 1
ATOM 757 O O . SER A 1 99 ? 6.380 -0.012 -9.465 1.00 94.38 99 SER A O 1
ATOM 759 N N . PRO A 1 100 ? 6.420 1.151 -11.373 1.00 94.56 100 PRO A N 1
ATOM 760 C CA . PRO A 1 100 ? 5.046 1.638 -11.208 1.00 94.56 100 PRO A CA 1
ATOM 761 C C . PRO A 1 100 ? 4.026 0.492 -11.073 1.00 94.56 100 PRO A C 1
ATOM 763 O O . PRO A 1 100 ? 3.058 0.594 -10.314 1.00 94.56 100 PRO A O 1
ATOM 766 N N . SER A 1 101 ? 4.283 -0.632 -11.748 1.00 95.44 101 SER A N 1
ATOM 767 C CA . SER A 1 101 ? 3.490 -1.864 -11.674 1.00 95.44 101 SER A CA 1
ATOM 768 C C . SER A 1 101 ? 3.406 -2.440 -10.258 1.00 95.44 101 SER A C 1
ATOM 770 O O . SER A 1 101 ? 2.359 -2.984 -9.892 1.00 95.44 101 SER A O 1
ATOM 772 N N . CYS A 1 102 ? 4.432 -2.254 -9.416 1.00 97.06 102 CYS A N 1
ATOM 773 C CA . CYS A 1 102 ? 4.396 -2.684 -8.017 1.00 97.06 102 CYS A CA 1
ATOM 774 C C . CYS A 1 102 ? 3.249 -2.054 -7.226 1.00 97.06 102 CYS A C 1
ATOM 776 O O . CYS A 1 102 ? 2.735 -2.684 -6.304 1.00 97.06 102 CYS A O 1
ATOM 778 N N . PHE A 1 103 ? 2.784 -0.857 -7.591 1.00 97.75 103 PHE A N 1
ATOM 779 C CA . PHE A 1 103 ? 1.657 -0.222 -6.908 1.00 97.75 103 PHE A CA 1
ATOM 780 C C . PHE A 1 103 ? 0.315 -0.867 -7.275 1.00 97.75 103 PHE A C 1
ATOM 782 O O . PHE A 1 103 ? -0.539 -1.023 -6.402 1.00 97.75 103 PHE A O 1
ATOM 789 N N . ILE A 1 104 ? 0.141 -1.322 -8.522 1.00 97.44 104 ILE A N 1
ATOM 790 C CA . ILE A 1 104 ? -1.030 -2.122 -8.920 1.00 97.44 104 ILE A CA 1
ATOM 791 C C . ILE A 1 104 ? -1.024 -3.460 -8.173 1.00 97.44 104 ILE A C 1
ATOM 793 O O . ILE A 1 104 ? -2.032 -3.863 -7.594 1.00 97.44 104 ILE A O 1
ATOM 797 N N . VAL A 1 105 ? 0.127 -4.134 -8.139 1.00 98.38 105 VAL A N 1
ATOM 798 C CA . VAL A 1 105 ? 0.302 -5.411 -7.430 1.00 98.38 105 VAL A CA 1
ATOM 799 C C . VAL A 1 105 ? 0.043 -5.248 -5.929 1.00 98.38 105 VAL A C 1
ATOM 801 O O . VAL A 1 105 ? -0.692 -6.041 -5.341 1.00 98.38 105 VAL A O 1
ATOM 804 N N . ALA A 1 106 ? 0.561 -4.181 -5.318 1.00 98.56 106 ALA A N 1
ATOM 805 C CA . ALA A 1 106 ? 0.311 -3.848 -3.920 1.00 98.56 106 ALA A CA 1
ATOM 806 C C . ALA A 1 106 ? -1.180 -3.623 -3.639 1.00 98.56 106 ALA A C 1
ATOM 808 O O . ALA A 1 106 ? -1.691 -4.134 -2.644 1.00 98.56 106 ALA A O 1
ATOM 809 N N . HIS A 1 107 ? -1.891 -2.922 -4.526 1.00 98.06 107 HIS A N 1
ATOM 810 C CA . HIS A 1 107 ? -3.337 -2.737 -4.418 1.00 98.06 107 HIS A CA 1
ATOM 811 C C . HIS A 1 107 ? -4.088 -4.081 -4.448 1.00 98.06 107 HIS A C 1
ATOM 813 O O . HIS A 1 107 ? -4.944 -4.335 -3.603 1.00 98.06 107 HIS A O 1
ATOM 819 N N . ILE A 1 108 ? -3.704 -4.998 -5.345 1.00 98.38 108 ILE A N 1
ATOM 820 C CA . ILE A 1 108 ? -4.268 -6.359 -5.404 1.00 98.38 108 ILE A CA 1
ATOM 821 C C . ILE A 1 108 ? -4.009 -7.125 -4.099 1.00 98.38 108 ILE A C 1
ATOM 823 O O . ILE A 1 108 ? -4.890 -7.828 -3.599 1.00 98.38 108 ILE A O 1
ATOM 827 N N . TYR A 1 109 ? -2.806 -7.016 -3.533 1.00 98.69 109 TYR A N 1
ATOM 828 C CA . TYR A 1 109 ? -2.478 -7.674 -2.270 1.00 98.69 109 TYR A CA 1
ATOM 829 C C . TYR A 1 109 ? -3.258 -7.099 -1.088 1.00 98.69 109 TYR A C 1
ATOM 831 O O . TYR A 1 109 ? -3.730 -7.872 -0.254 1.00 98.69 109 TYR A O 1
ATOM 839 N N . MET A 1 110 ? -3.438 -5.776 -1.031 1.00 98.31 110 MET A N 1
ATOM 840 C CA . MET A 1 110 ? -4.269 -5.132 -0.014 1.00 98.31 110 MET A CA 1
ATOM 841 C C . MET A 1 110 ? -5.715 -5.624 -0.085 1.00 98.31 110 MET A C 1
ATOM 843 O O . MET A 1 110 ? -6.257 -6.029 0.940 1.00 98.31 110 MET A O 1
ATOM 847 N N . ASP A 1 111 ? -6.313 -5.681 -1.276 1.00 97.19 111 ASP A N 1
ATOM 848 C CA . ASP A 1 111 ? -7.674 -6.201 -1.450 1.00 97.19 111 ASP A CA 1
ATOM 849 C C . ASP A 1 111 ? -7.805 -7.644 -0.956 1.00 97.19 111 ASP A C 1
ATOM 851 O O . ASP A 1 111 ? -8.715 -7.964 -0.189 1.00 97.19 111 ASP A O 1
ATOM 855 N N . ARG A 1 112 ? -6.868 -8.521 -1.344 1.00 97.44 112 ARG A N 1
ATOM 856 C CA . ARG A 1 112 ? -6.841 -9.917 -0.877 1.00 97.44 112 ARG A CA 1
ATOM 857 C C . ARG A 1 112 ? -6.714 -9.996 0.643 1.00 97.44 112 ARG A C 1
ATOM 859 O O . ARG A 1 112 ? -7.372 -10.828 1.263 1.00 97.44 112 ARG A O 1
ATOM 866 N N . PHE A 1 113 ? -5.868 -9.157 1.237 1.00 97.00 113 PHE A N 1
ATOM 867 C CA . PHE A 1 113 ? -5.647 -9.117 2.679 1.00 97.00 113 PHE A CA 1
ATOM 868 C C . PHE A 1 113 ? -6.918 -8.699 3.431 1.00 97.00 113 PHE A C 1
ATOM 870 O O . PHE A 1 113 ? -7.338 -9.395 4.356 1.00 97.00 113 PHE A O 1
ATOM 877 N N . LEU A 1 114 ? -7.545 -7.597 3.010 1.00 95.62 114 LEU A N 1
ATOM 878 C CA . LEU A 1 114 ? -8.748 -7.049 3.640 1.00 95.62 114 LEU A CA 1
ATOM 879 C C . LEU A 1 114 ? -9.924 -8.029 3.544 1.00 95.62 114 LEU A C 1
ATOM 881 O O . LEU A 1 114 ? -10.581 -8.293 4.546 1.00 95.62 114 LEU A O 1
ATOM 885 N N . GLN A 1 115 ? -10.131 -8.640 2.371 1.00 94.00 115 GLN A N 1
ATOM 886 C CA . GLN A 1 115 ? -11.199 -9.624 2.151 1.00 94.00 115 GLN A CA 1
ATOM 887 C C . GLN A 1 115 ? -11.033 -10.885 3.003 1.00 94.00 115 GLN A C 1
ATOM 889 O O . GLN A 1 115 ? -12.014 -11.432 3.494 1.00 94.00 115 GLN A O 1
ATOM 894 N N . ARG A 1 116 ? -9.800 -11.377 3.169 1.00 93.56 116 ARG A N 1
ATOM 895 C CA . ARG A 1 116 ? -9.546 -12.618 3.914 1.00 93.56 116 ARG A CA 1
ATOM 896 C C . ARG A 1 116 ? -9.682 -12.465 5.418 1.00 93.56 116 ARG A C 1
ATOM 898 O O . ARG A 1 116 ? -10.069 -13.421 6.081 1.00 93.56 116 ARG A O 1
ATOM 905 N N . LEU A 1 117 ? -9.299 -11.309 5.950 1.00 92.00 117 LEU A N 1
ATOM 906 C CA . LEU A 1 117 ? -9.359 -11.052 7.386 1.00 92.00 117 LEU A CA 1
ATOM 907 C C . LEU A 1 117 ? -10.662 -10.381 7.824 1.00 92.00 117 LEU A C 1
ATOM 909 O O . LEU A 1 117 ? -10.840 -10.206 9.025 1.00 92.00 117 LEU A O 1
ATOM 913 N N . ASP A 1 118 ? -11.536 -10.022 6.878 1.00 91.31 118 ASP A N 1
ATOM 914 C CA . ASP A 1 118 ? -12.756 -9.244 7.125 1.00 91.31 118 ASP A CA 1
ATOM 915 C C . ASP A 1 118 ? -12.453 -7.947 7.904 1.00 91.31 118 ASP A C 1
ATOM 917 O O . ASP A 1 118 ? -13.079 -7.621 8.909 1.00 91.31 118 ASP A O 1
ATOM 921 N N . VAL A 1 119 ? -11.406 -7.239 7.461 1.00 92.06 119 VAL A N 1
ATOM 922 C CA . VAL A 1 119 ? -10.912 -5.989 8.064 1.00 92.06 119 VAL A CA 1
ATOM 923 C C . VAL A 1 119 ? -11.205 -4.836 7.119 1.00 92.06 119 VAL A C 1
ATOM 925 O O . VAL A 1 119 ? -11.027 -4.958 5.905 1.00 92.06 119 VAL A O 1
ATOM 928 N N . HIS A 1 120 ? -11.575 -3.684 7.669 1.00 94.38 120 HIS A N 1
ATOM 929 C CA . HIS A 1 120 ? -11.834 -2.492 6.879 1.00 94.38 120 HIS A CA 1
ATOM 930 C C . HIS A 1 120 ? -10.568 -1.647 6.730 1.00 94.38 120 HIS A C 1
ATOM 932 O O . HIS A 1 120 ? -9.771 -1.467 7.653 1.00 94.38 120 HIS A O 1
ATOM 938 N N . LEU A 1 121 ? -10.378 -1.075 5.542 1.00 96.56 121 LEU A N 1
ATOM 939 C CA . LEU A 1 121 ? -9.324 -0.088 5.331 1.00 96.56 121 LEU A CA 1
ATOM 940 C C . LEU A 1 121 ? -9.720 1.223 6.019 1.00 96.56 121 LEU A C 1
ATOM 942 O O . LEU A 1 121 ? -10.783 1.762 5.716 1.00 96.56 121 LEU A O 1
ATOM 946 N N . THR A 1 122 ? -8.871 1.741 6.903 1.00 96.88 122 THR A N 1
ATOM 947 C CA . THR A 1 122 ? -9.114 2.972 7.675 1.00 96.88 122 THR A CA 1
ATOM 948 C C . THR A 1 122 ? -7.869 3.855 7.708 1.00 96.88 122 THR A C 1
ATOM 950 O O . THR A 1 122 ? -6.765 3.422 7.360 1.00 96.88 122 THR A O 1
ATOM 953 N N . SER A 1 123 ? -8.015 5.094 8.184 1.00 97.12 123 SER A N 1
ATOM 954 C CA . SER A 1 123 ? -6.893 6.025 8.372 1.00 97.12 123 SER A CA 1
ATOM 955 C C . SER A 1 123 ? -5.829 5.508 9.350 1.00 97.12 123 SER A C 1
ATOM 957 O O . SER A 1 123 ? -4.681 5.953 9.313 1.00 97.12 123 SER A O 1
ATOM 959 N N . LEU A 1 124 ? -6.178 4.538 10.203 1.00 96.94 124 LEU A N 1
ATOM 960 C CA . LEU A 1 124 ? -5.263 3.936 11.169 1.00 96.94 124 LEU A CA 1
ATOM 961 C C . LEU A 1 124 ? -4.377 2.847 10.562 1.00 96.94 124 LEU A C 1
ATOM 963 O O . LEU A 1 124 ? -3.310 2.583 11.115 1.00 96.94 124 LEU A O 1
ATOM 967 N N . ASN A 1 125 ? -4.794 2.206 9.465 1.00 97.56 125 ASN A N 1
ATOM 968 C CA . ASN A 1 125 ? -4.091 1.044 8.916 1.00 97.56 125 ASN A CA 1
ATOM 969 C C . ASN A 1 125 ? -3.549 1.213 7.490 1.00 97.56 125 ASN A C 1
ATOM 971 O O . ASN A 1 125 ? -2.601 0.514 7.117 1.00 97.56 125 ASN A O 1
ATOM 975 N N . VAL A 1 126 ? -4.069 2.175 6.723 1.00 98.44 126 VAL A N 1
ATOM 976 C CA . VAL A 1 126 ? -3.750 2.341 5.298 1.00 98.44 126 VAL A CA 1
ATOM 977 C C . VAL A 1 126 ? -2.259 2.536 5.022 1.00 98.44 126 VAL A C 1
ATOM 979 O O . VAL A 1 126 ? -1.720 1.851 4.160 1.00 98.44 126 VAL A O 1
ATOM 982 N N . HIS A 1 127 ? -1.546 3.382 5.775 1.00 98.50 127 HIS A N 1
ATOM 983 C CA . HIS A 1 127 ? -0.111 3.610 5.547 1.00 98.50 127 HIS A CA 1
ATOM 984 C C . HIS A 1 127 ? 0.718 2.349 5.787 1.00 98.50 127 HIS A C 1
ATOM 986 O O . HIS A 1 127 ? 1.564 1.990 4.972 1.00 98.50 127 HIS A O 1
ATOM 992 N N . ARG A 1 128 ? 0.458 1.642 6.889 1.00 98.50 128 ARG A N 1
ATOM 993 C CA . ARG A 1 128 ? 1.206 0.433 7.260 1.00 98.50 128 ARG A CA 1
ATOM 994 C C . ARG A 1 128 ? 0.940 -0.713 6.286 1.00 98.50 128 ARG A C 1
ATOM 996 O O . ARG A 1 128 ? 1.879 -1.415 5.908 1.00 98.50 128 ARG A O 1
ATOM 1003 N N . LEU A 1 129 ? -0.309 -0.874 5.844 1.00 98.44 129 LEU A N 1
ATOM 1004 C CA . LEU A 1 129 ? -0.655 -1.827 4.789 1.00 98.44 129 LEU A CA 1
ATOM 1005 C C . LEU A 1 129 ? 0.022 -1.463 3.469 1.00 98.44 129 LEU A C 1
ATOM 1007 O O . LEU A 1 129 ? 0.604 -2.338 2.834 1.00 98.44 129 LEU A O 1
ATOM 1011 N N . LEU A 1 130 ? 0.013 -0.186 3.089 1.00 98.56 130 LEU A N 1
ATOM 1012 C CA . LEU A 1 130 ? 0.559 0.275 1.819 1.00 98.56 130 LEU A CA 1
ATOM 1013 C C . LEU A 1 130 ? 2.070 0.031 1.707 1.00 98.56 130 LEU A C 1
ATOM 1015 O O . LEU A 1 130 ? 2.503 -0.603 0.748 1.00 98.56 130 LEU A O 1
ATOM 1019 N N . ILE A 1 131 ? 2.877 0.459 2.688 1.00 98.69 131 ILE A N 1
ATOM 1020 C CA . ILE A 1 131 ? 4.336 0.232 2.643 1.00 98.69 131 ILE A CA 1
ATOM 1021 C C . ILE A 1 131 ? 4.679 -1.259 2.619 1.00 98.69 131 ILE A C 1
ATOM 1023 O O . ILE A 1 131 ? 5.562 -1.675 1.872 1.00 98.69 131 ILE A O 1
ATOM 1027 N N . THR A 1 132 ? 3.956 -2.068 3.398 1.00 98.81 132 THR A N 1
ATOM 1028 C CA . THR A 1 132 ? 4.186 -3.516 3.459 1.00 98.81 132 THR A CA 1
ATOM 1029 C C . THR A 1 132 ? 3.832 -4.171 2.127 1.00 98.81 132 THR A C 1
ATOM 1031 O O . THR A 1 132 ? 4.603 -4.976 1.613 1.00 98.81 132 THR A O 1
ATOM 1034 N N . SER 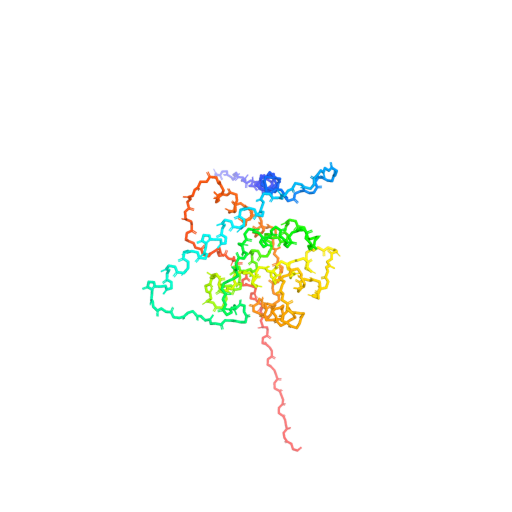A 1 133 ? 2.699 -3.786 1.536 1.00 98.69 133 SER A N 1
ATOM 1035 C CA . SER A 1 133 ? 2.220 -4.339 0.267 1.00 98.69 133 SER A CA 1
ATOM 1036 C C . SER A 1 133 ? 3.138 -3.967 -0.895 1.00 98.69 133 SER A C 1
ATOM 1038 O O . SER A 1 133 ? 3.452 -4.834 -1.706 1.00 98.69 133 SER A O 1
ATOM 1040 N N . VAL A 1 134 ? 3.617 -2.717 -0.954 1.00 98.69 134 VAL A N 1
ATOM 1041 C CA . VAL A 1 134 ? 4.577 -2.270 -1.980 1.00 98.69 134 VAL A CA 1
ATOM 1042 C C . VAL A 1 134 ? 5.925 -2.965 -1.815 1.00 98.69 134 VAL A C 1
ATOM 1044 O O . VAL A 1 134 ? 6.477 -3.440 -2.800 1.00 98.69 134 VAL A O 1
ATOM 1047 N N . MET A 1 135 ? 6.437 -3.096 -0.588 1.00 98.69 135 MET A N 1
ATOM 1048 C CA . MET A 1 135 ? 7.684 -3.825 -0.339 1.00 98.69 135 MET A CA 1
ATOM 1049 C C . MET A 1 135 ? 7.589 -5.286 -0.795 1.00 98.69 135 MET A C 1
ATOM 1051 O O . MET A 1 135 ? 8.490 -5.776 -1.471 1.00 98.69 135 MET A O 1
ATOM 1055 N N . VAL A 1 136 ? 6.504 -5.981 -0.438 1.00 98.75 136 VAL A N 1
ATOM 1056 C CA . VAL A 1 136 ? 6.284 -7.377 -0.845 1.00 98.75 136 VAL A CA 1
ATOM 1057 C C . VAL A 1 136 ? 6.114 -7.487 -2.362 1.00 98.75 136 VAL A C 1
ATOM 1059 O O . VAL A 1 136 ? 6.650 -8.416 -2.958 1.00 98.75 136 VAL A O 1
ATOM 1062 N N . ALA A 1 137 ? 5.414 -6.541 -2.996 1.00 98.56 137 ALA A N 1
ATOM 1063 C CA . ALA A 1 137 ? 5.289 -6.481 -4.451 1.00 98.56 137 ALA A CA 1
ATOM 1064 C C . ALA A 1 137 ? 6.652 -6.317 -5.133 1.00 98.56 137 ALA A C 1
ATOM 1066 O O . ALA A 1 137 ? 6.989 -7.131 -5.985 1.00 98.56 137 ALA A O 1
ATOM 1067 N N . ALA A 1 138 ? 7.460 -5.348 -4.698 1.00 97.94 138 ALA A N 1
ATOM 1068 C CA . ALA A 1 138 ? 8.788 -5.098 -5.253 1.00 97.94 138 ALA A CA 1
ATOM 1069 C C . ALA A 1 138 ? 9.708 -6.313 -5.110 1.00 97.94 138 ALA A C 1
ATOM 1071 O O . ALA A 1 138 ? 10.326 -6.732 -6.076 1.00 97.94 138 ALA A O 1
ATOM 1072 N N . LYS A 1 139 ? 9.736 -6.949 -3.933 1.00 97.94 139 LYS A N 1
ATOM 1073 C CA . LYS A 1 139 ? 10.518 -8.176 -3.713 1.00 97.94 139 LYS A CA 1
ATOM 1074 C C . LYS A 1 139 ? 10.100 -9.360 -4.584 1.00 97.94 139 LYS A C 1
ATOM 1076 O O . LYS A 1 139 ? 10.882 -10.292 -4.739 1.00 97.94 139 LYS A O 1
ATOM 1081 N N . PHE A 1 140 ? 8.850 -9.383 -5.039 1.00 97.88 140 PHE A N 1
ATOM 1082 C CA . PHE A 1 140 ? 8.303 -10.498 -5.804 1.00 97.88 140 PHE A CA 1
ATOM 1083 C C . PHE A 1 140 ? 8.361 -10.265 -7.318 1.00 97.88 140 PHE A C 1
ATOM 1085 O O . PHE A 1 140 ? 8.483 -11.229 -8.065 1.00 97.88 140 PHE A O 1
ATOM 1092 N N . ILE A 1 141 ? 8.233 -9.013 -7.762 1.00 95.31 141 ILE A N 1
ATOM 1093 C CA . ILE A 1 141 ? 8.060 -8.655 -9.175 1.00 95.31 141 ILE A CA 1
ATOM 1094 C C . ILE A 1 141 ? 9.307 -8.000 -9.770 1.00 95.31 141 ILE A C 1
ATOM 1096 O O . ILE A 1 141 ? 9.594 -8.234 -10.940 1.00 95.31 141 ILE A O 1
ATOM 1100 N N . ASP A 1 142 ? 10.027 -7.179 -9.002 1.00 94.88 142 ASP A N 1
ATOM 1101 C CA . ASP A 1 142 ? 11.174 -6.436 -9.519 1.00 94.88 142 ASP A CA 1
ATOM 1102 C C . ASP A 1 142 ? 12.473 -7.235 -9.313 1.00 94.88 142 ASP A C 1
ATOM 1104 O O . ASP A 1 142 ? 12.726 -7.773 -8.234 1.00 94.88 142 ASP A O 1
ATOM 1108 N N . ASP A 1 143 ? 13.346 -7.243 -10.324 1.00 93.62 143 ASP A N 1
ATOM 1109 C CA . ASP A 1 143 ? 14.666 -7.893 -10.245 1.00 93.62 143 ASP A CA 1
ATOM 1110 C C . ASP A 1 143 ? 15.613 -7.189 -9.255 1.00 93.62 143 ASP A C 1
ATOM 1112 O O . ASP A 1 143 ? 16.507 -7.805 -8.668 1.00 93.62 143 ASP A O 1
ATOM 1116 N N . ALA A 1 144 ? 15.427 -5.879 -9.067 1.00 91.06 144 ALA A N 1
ATOM 1117 C CA . ALA A 1 144 ? 16.211 -5.047 -8.165 1.00 91.06 144 ALA A CA 1
ATOM 1118 C C . ALA A 1 144 ? 15.316 -4.473 -7.062 1.00 91.06 144 ALA A C 1
ATOM 1120 O O . ALA A 1 144 ? 14.468 -3.619 -7.308 1.00 91.06 144 ALA A O 1
ATOM 1121 N N . PHE A 1 145 ? 15.545 -4.902 -5.821 1.00 95.31 145 PHE A N 1
ATOM 1122 C CA . PHE A 1 145 ? 14.779 -4.452 -4.661 1.00 95.31 145 PHE A CA 1
ATOM 1123 C C . PHE A 1 145 ? 15.676 -4.203 -3.443 1.00 95.31 145 PHE A C 1
ATOM 1125 O O . PHE A 1 145 ? 16.764 -4.764 -3.300 1.00 95.31 145 PHE A O 1
ATOM 1132 N N . TYR A 1 146 ? 15.200 -3.364 -2.521 1.00 97.19 146 TYR A N 1
ATOM 1133 C CA . TYR A 1 146 ? 15.886 -3.094 -1.258 1.00 97.19 146 TYR A CA 1
ATOM 1134 C C . TYR A 1 146 ? 15.446 -4.030 -0.124 1.00 97.19 146 TYR A C 1
ATOM 1136 O O . TYR A 1 146 ? 14.366 -4.620 -0.134 1.00 97.19 146 TYR A O 1
ATOM 1144 N N . ASN A 1 147 ? 16.283 -4.133 0.909 1.00 97.94 147 ASN A N 1
ATOM 1145 C CA . ASN A 1 147 ? 15.977 -4.911 2.109 1.00 97.94 147 ASN A CA 1
ATOM 1146 C C . ASN A 1 147 ? 14.938 -4.223 3.025 1.00 97.94 147 ASN A C 1
ATOM 1148 O O . ASN A 1 147 ? 14.614 -3.042 2.878 1.00 97.94 147 ASN A O 1
ATOM 1152 N N . ASN A 1 148 ? 14.456 -4.951 4.037 1.00 98.44 148 ASN A N 1
ATOM 1153 C CA . ASN A 1 148 ? 13.428 -4.450 4.958 1.00 98.44 148 ASN A CA 1
ATOM 1154 C C . ASN A 1 148 ? 13.864 -3.234 5.766 1.00 98.44 148 ASN A C 1
ATOM 1156 O O . ASN A 1 148 ? 13.035 -2.382 6.066 1.00 98.44 148 ASN A O 1
ATOM 1160 N N . ALA A 1 149 ? 15.144 -3.139 6.134 1.00 98.62 149 ALA A N 1
ATOM 1161 C CA . ALA A 1 149 ? 15.648 -1.996 6.890 1.00 98.62 149 ALA A CA 1
ATOM 1162 C C . ALA A 1 149 ? 15.524 -0.699 6.078 1.00 98.62 149 ALA A C 1
ATOM 1164 O O . ALA A 1 149 ? 15.165 0.350 6.618 1.00 98.62 149 ALA A O 1
ATOM 1165 N N . TYR A 1 150 ? 15.755 -0.781 4.768 1.00 98.56 150 TYR A N 1
ATOM 1166 C CA . TYR A 1 150 ? 15.558 0.337 3.859 1.00 98.56 150 TYR A CA 1
ATOM 1167 C C . TYR A 1 150 ? 14.078 0.731 3.757 1.00 98.56 150 TYR A C 1
ATOM 1169 O O . TYR A 1 150 ? 13.730 1.888 4.000 1.00 98.56 150 TYR A O 1
ATOM 1177 N N . TYR A 1 151 ? 13.188 -0.232 3.491 1.00 98.50 151 TYR A N 1
ATOM 1178 C CA . TYR A 1 151 ? 11.743 0.019 3.437 1.00 98.50 151 TYR A CA 1
ATOM 1179 C C . TYR A 1 151 ? 11.175 0.517 4.770 1.00 98.50 151 TYR A C 1
ATOM 1181 O O . TYR A 1 151 ? 10.288 1.366 4.772 1.00 98.50 151 TYR A O 1
ATOM 1189 N N . ALA A 1 152 ? 11.715 0.076 5.908 1.00 98.56 152 ALA A N 1
ATOM 1190 C CA . ALA A 1 152 ? 11.355 0.590 7.226 1.00 98.56 152 ALA A CA 1
ATOM 1191 C C . ALA A 1 152 ? 11.680 2.087 7.359 1.00 98.56 152 ALA A C 1
ATOM 1193 O O . ALA A 1 152 ? 10.825 2.876 7.769 1.00 98.56 152 ALA A O 1
ATOM 1194 N N . LYS A 1 153 ? 12.872 2.508 6.912 1.00 98.38 153 LYS A N 1
ATOM 1195 C CA . LYS A 1 153 ? 13.277 3.923 6.882 1.00 98.38 153 LYS A CA 1
ATOM 1196 C C . LYS A 1 153 ? 12.391 4.756 5.951 1.00 98.38 153 LYS A C 1
ATOM 1198 O O . LYS A 1 153 ? 11.962 5.853 6.322 1.00 98.38 153 LYS A O 1
ATOM 1203 N N . VAL A 1 154 ? 12.077 4.243 4.760 1.00 98.06 154 VAL A N 1
ATOM 1204 C CA . VAL A 1 154 ? 11.145 4.901 3.828 1.00 98.06 154 VAL A CA 1
ATOM 1205 C C . VAL A 1 154 ? 9.753 4.999 4.447 1.00 98.06 154 VAL A C 1
ATOM 1207 O O . VAL A 1 154 ? 9.158 6.071 4.416 1.00 98.06 154 VAL A O 1
ATOM 1210 N N . GLY A 1 155 ? 9.269 3.930 5.073 1.00 97.06 155 GLY A N 1
ATOM 1211 C CA . GLY A 1 155 ? 7.945 3.851 5.677 1.00 97.06 155 GLY A CA 1
ATOM 1212 C C . GLY A 1 155 ? 7.782 4.616 6.989 1.00 97.06 155 GLY A C 1
ATOM 1213 O O . GLY A 1 155 ? 6.648 4.844 7.402 1.00 97.06 155 GLY A O 1
ATOM 1214 N N . GLY A 1 156 ? 8.881 5.030 7.628 1.00 97.12 156 GLY A N 1
ATOM 1215 C CA . GLY A 1 156 ? 8.854 5.694 8.933 1.00 97.12 156 GLY A CA 1
ATOM 1216 C C . GLY A 1 156 ? 8.513 4.749 10.089 1.00 97.12 156 GLY A C 1
ATOM 1217 O O . GLY A 1 156 ? 7.894 5.176 11.057 1.00 97.12 156 GLY A O 1
ATOM 1218 N N . VAL A 1 157 ? 8.896 3.475 9.978 1.00 97.69 157 VAL A N 1
ATOM 1219 C CA . VAL A 1 157 ? 8.681 2.433 10.995 1.00 97.69 157 VAL A CA 1
ATOM 1220 C C . VAL A 1 157 ? 10.014 1.811 11.404 1.00 97.69 157 VAL A C 1
ATOM 1222 O O . VAL A 1 157 ? 11.029 1.986 10.730 1.00 97.69 157 VAL A O 1
ATOM 1225 N N . SER A 1 158 ? 10.037 1.070 12.512 1.00 98.44 158 SER A N 1
ATOM 1226 C CA . SER A 1 158 ? 11.245 0.324 12.884 1.00 98.44 158 SER A CA 1
ATOM 1227 C C . SER A 1 158 ? 11.451 -0.888 11.968 1.00 98.44 158 SER A C 1
ATOM 1229 O O . SER A 1 158 ? 10.488 -1.476 11.472 1.00 98.44 158 SER A O 1
ATOM 1231 N N . THR A 1 159 ? 12.700 -1.319 11.778 1.00 98.75 159 THR A N 1
ATOM 1232 C CA . THR A 1 159 ? 13.002 -2.541 11.011 1.00 98.75 159 THR A CA 1
ATOM 1233 C C . THR A 1 159 ? 12.313 -3.770 11.603 1.00 98.75 159 THR A C 1
ATOM 1235 O O . THR A 1 159 ? 11.779 -4.592 10.865 1.00 98.75 159 THR A O 1
ATOM 1238 N N . ALA A 1 160 ? 12.269 -3.883 12.934 1.00 98.62 160 ALA A N 1
ATOM 1239 C CA . ALA A 1 160 ? 11.588 -4.985 13.612 1.00 98.62 160 ALA A CA 1
ATOM 1240 C C . ALA A 1 160 ? 10.081 -5.001 13.307 1.00 98.62 160 ALA A C 1
ATOM 1242 O O . ALA A 1 160 ? 9.501 -6.056 13.051 1.00 98.62 160 ALA A O 1
ATOM 1243 N N . GLU A 1 161 ? 9.456 -3.826 13.288 1.00 98.38 161 GLU A N 1
ATOM 1244 C CA . GLU A 1 161 ? 8.050 -3.685 12.930 1.00 98.38 161 GLU A CA 1
ATOM 1245 C C . GLU A 1 161 ? 7.802 -4.018 11.456 1.00 98.38 161 GLU A C 1
ATOM 1247 O O . GLU A 1 161 ? 6.869 -4.759 11.163 1.00 98.38 161 GLU A O 1
ATOM 1252 N N . MET A 1 162 ? 8.671 -3.567 10.545 1.00 98.75 162 MET A N 1
ATOM 1253 C CA . MET A 1 162 ? 8.595 -3.927 9.125 1.00 98.75 162 MET A CA 1
ATOM 1254 C C . MET A 1 162 ? 8.691 -5.441 8.912 1.00 98.75 162 MET A C 1
ATOM 1256 O O . MET A 1 162 ? 7.858 -6.015 8.216 1.00 98.75 162 MET A O 1
ATOM 1260 N N . ASN A 1 163 ? 9.643 -6.107 9.572 1.00 98.81 163 ASN A N 1
ATOM 1261 C CA . ASN A 1 163 ? 9.795 -7.563 9.507 1.00 98.81 163 ASN A CA 1
ATOM 1262 C C . ASN A 1 163 ? 8.534 -8.288 10.003 1.00 98.81 163 ASN A C 1
ATOM 1264 O O . ASN A 1 163 ? 8.075 -9.251 9.391 1.00 98.81 163 ASN A O 1
ATOM 1268 N N . ARG A 1 164 ? 7.944 -7.821 11.111 1.00 98.62 164 ARG A N 1
ATOM 1269 C CA . ARG A 1 164 ? 6.711 -8.406 11.656 1.00 98.62 164 ARG A CA 1
ATOM 1270 C C . ARG A 1 164 ? 5.521 -8.195 10.719 1.00 98.62 164 ARG A C 1
ATOM 1272 O O . ARG A 1 164 ? 4.722 -9.117 10.543 1.00 98.62 164 ARG A O 1
ATOM 1279 N N . MET A 1 165 ? 5.396 -6.995 10.151 1.00 98.69 165 MET A N 1
ATOM 1280 C CA . MET A 1 165 ? 4.350 -6.662 9.186 1.00 98.69 165 MET A CA 1
ATOM 1281 C C . MET A 1 165 ? 4.463 -7.523 7.932 1.00 98.69 165 MET A C 1
ATOM 1283 O O . MET A 1 165 ? 3.466 -8.130 7.553 1.00 98.69 165 MET A O 1
ATOM 1287 N N . GLU A 1 166 ? 5.662 -7.665 7.364 1.00 98.75 166 GLU A N 1
ATOM 1288 C CA . GLU A 1 166 ? 5.917 -8.544 6.219 1.00 98.75 166 GLU A CA 1
ATOM 1289 C C . GLU A 1 166 ? 5.459 -9.975 6.494 1.00 98.75 166 GLU A C 1
ATOM 1291 O O . GLU A 1 166 ? 4.626 -10.508 5.764 1.00 98.75 166 GLU A O 1
ATOM 1296 N N . MET A 1 167 ? 5.947 -10.576 7.581 1.00 98.50 167 MET A N 1
ATOM 1297 C CA . MET A 1 167 ? 5.624 -11.963 7.907 1.00 98.50 167 MET A CA 1
ATOM 1298 C C . MET A 1 167 ? 4.116 -12.160 8.068 1.00 98.50 167 MET A C 1
ATOM 1300 O O . MET A 1 167 ? 3.535 -13.054 7.455 1.00 98.50 167 MET A O 1
ATOM 1304 N N . LYS A 1 168 ? 3.443 -11.301 8.844 1.00 98.25 168 LYS A N 1
ATOM 1305 C CA . LYS A 1 168 ? 1.989 -11.402 9.030 1.00 98.25 168 LYS A CA 1
ATOM 1306 C C . LYS A 1 168 ? 1.230 -11.193 7.722 1.00 98.25 168 LYS A C 1
ATOM 1308 O O . LYS A 1 168 ? 0.217 -11.860 7.521 1.00 98.25 168 LYS A O 1
ATOM 1313 N N . PHE A 1 169 ? 1.685 -10.283 6.863 1.00 98.56 169 PHE A N 1
ATOM 1314 C CA . PHE A 1 169 ? 1.072 -10.026 5.565 1.00 98.56 169 PHE A CA 1
ATOM 1315 C C . PHE A 1 169 ? 1.149 -11.267 4.672 1.00 98.56 169 PHE A C 1
ATOM 1317 O O . PHE A 1 169 ? 0.118 -11.753 4.215 1.00 98.56 169 PHE A O 1
ATOM 1324 N N . LEU A 1 170 ? 2.346 -11.843 4.524 1.00 98.62 170 LEU A N 1
ATOM 1325 C CA . LEU A 1 170 ? 2.586 -13.046 3.726 1.00 98.62 170 LEU A CA 1
ATOM 1326 C C . LEU A 1 170 ? 1.767 -14.244 4.217 1.00 98.62 170 LEU A C 1
ATOM 1328 O O . LEU A 1 170 ? 1.106 -14.897 3.409 1.00 98.62 170 LEU A O 1
ATOM 1332 N N . PHE A 1 171 ? 1.729 -14.484 5.533 1.00 98.25 171 PHE A N 1
ATOM 1333 C CA . PHE A 1 171 ? 0.889 -15.535 6.113 1.00 98.25 171 PHE A CA 1
ATOM 1334 C C . PHE A 1 171 ? -0.604 -15.288 5.886 1.00 98.25 171 PHE A C 1
ATOM 1336 O O . PHE A 1 171 ? -1.334 -16.225 5.601 1.00 98.25 171 PHE A O 1
ATOM 1343 N N . SER A 1 172 ? -1.072 -14.039 5.964 1.00 97.06 172 SER A N 1
ATOM 1344 C CA . SER A 1 172 ? -2.491 -13.726 5.713 1.00 97.06 172 SER A CA 1
ATOM 1345 C C . SER A 1 172 ? -2.878 -13.947 4.242 1.00 97.06 172 SER A C 1
ATOM 1347 O O . SER A 1 172 ? -4.038 -14.216 3.925 1.00 97.06 172 SER A O 1
ATOM 1349 N N . LEU A 1 173 ? -1.903 -13.871 3.333 1.00 97.25 173 LEU A N 1
ATOM 1350 C CA . LEU A 1 173 ? -2.064 -14.184 1.914 1.00 97.25 173 LEU A CA 1
ATOM 1351 C C . LEU A 1 173 ? -1.792 -15.658 1.570 1.00 97.25 173 LEU A C 1
ATOM 1353 O O . LEU A 1 173 ? -1.887 -16.021 0.396 1.00 97.25 173 LEU A O 1
ATOM 1357 N N . ASP A 1 174 ? -1.481 -16.512 2.551 1.00 97.56 174 ASP A N 1
ATOM 1358 C CA . ASP A 1 174 ? -0.993 -17.886 2.347 1.00 97.56 174 ASP A CA 1
ATOM 1359 C C . ASP A 1 174 ? 0.139 -17.954 1.309 1.00 97.56 174 ASP A C 1
ATOM 1361 O O . ASP A 1 174 ? 0.200 -18.875 0.497 1.00 97.56 174 ASP A O 1
ATOM 1365 N N . PHE A 1 175 ? 0.988 -16.919 1.259 1.00 97.62 175 PHE A N 1
ATOM 1366 C CA . PHE A 1 175 ? 2.047 -16.758 0.255 1.00 97.62 175 PHE A CA 1
ATOM 1367 C C . PHE A 1 175 ? 1.560 -16.805 -1.211 1.00 97.62 175 PHE A C 1
ATOM 1369 O O . PHE A 1 175 ? 2.359 -16.950 -2.136 1.00 97.62 175 PHE A O 1
ATOM 1376 N N . ARG A 1 176 ? 0.256 -16.624 -1.471 1.00 97.25 176 ARG A N 1
ATOM 1377 C CA . ARG A 1 176 ? -0.329 -16.600 -2.823 1.00 97.25 176 ARG A CA 1
ATOM 1378 C C . ARG A 1 176 ? -0.123 -15.234 -3.478 1.00 97.25 176 ARG A C 1
ATOM 1380 O O . ARG A 1 176 ? -1.071 -14.470 -3.675 1.00 97.25 176 ARG A O 1
ATOM 1387 N N . LEU A 1 177 ? 1.134 -14.943 -3.805 1.00 97.81 177 LEU A N 1
ATOM 1388 C CA . LEU A 1 177 ? 1.577 -13.687 -4.417 1.00 97.81 177 LEU A CA 1
ATOM 1389 C C . LEU A 1 177 ? 1.441 -13.675 -5.942 1.00 97.81 177 LEU A C 1
ATOM 1391 O O . LEU A 1 177 ? 1.306 -12.615 -6.531 1.00 97.81 177 LEU A O 1
ATOM 1395 N N . HIS A 1 178 ? 1.378 -14.835 -6.599 1.00 97.19 178 HIS A N 1
ATOM 1396 C CA . HIS A 1 178 ? 1.200 -14.885 -8.049 1.00 97.19 178 HIS A CA 1
ATOM 1397 C C . HIS A 1 178 ? -0.087 -14.156 -8.503 1.00 97.19 178 HIS A C 1
ATOM 1399 O O . HIS A 1 178 ? -1.180 -14.329 -7.936 1.00 97.19 178 HIS A O 1
ATOM 1405 N N . ILE A 1 179 ? 0.049 -13.325 -9.538 1.00 96.25 179 ILE A N 1
ATOM 1406 C CA . ILE A 1 179 ? -1.033 -12.567 -10.172 1.00 96.25 179 ILE A CA 1
ATOM 1407 C C . ILE A 1 179 ? -1.001 -12.881 -11.662 1.00 96.25 179 ILE A C 1
ATOM 1409 O O . ILE A 1 179 ? 0.005 -12.673 -12.327 1.00 96.25 179 ILE A O 1
ATOM 1413 N N . THR A 1 180 ? -2.122 -13.363 -12.193 1.00 95.75 180 THR A N 1
ATOM 1414 C CA . THR A 1 180 ? -2.255 -13.600 -13.632 1.00 95.75 180 THR A CA 1
ATOM 1415 C C . THR A 1 180 ? -2.349 -12.279 -14.390 1.00 95.75 180 THR A C 1
ATOM 1417 O O . THR A 1 180 ? -2.940 -11.320 -13.887 1.00 95.75 180 THR A O 1
A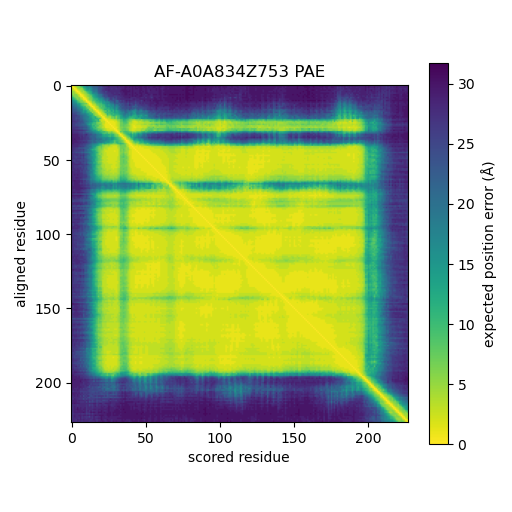TOM 1420 N N . VAL A 1 181 ? -1.867 -12.255 -15.635 1.00 93.38 181 VAL A N 1
ATOM 1421 C CA . VAL A 1 181 ? -1.972 -11.086 -16.531 1.00 93.38 181 VAL A CA 1
ATOM 1422 C C . VAL A 1 181 ? -3.419 -10.590 -16.628 1.00 93.38 181 VAL A C 1
ATOM 1424 O O . VAL A 1 181 ? -3.678 -9.403 -16.463 1.00 93.38 181 VAL A O 1
ATOM 1427 N N . GLY A 1 182 ? -4.392 -11.499 -16.760 1.00 93.94 182 GLY A N 1
ATOM 1428 C CA . GLY A 1 182 ? -5.811 -11.129 -16.786 1.00 93.94 182 GLY A CA 1
ATOM 1429 C C . GLY A 1 182 ? -6.327 -10.509 -15.478 1.00 93.94 182 GLY A C 1
ATOM 1430 O O . GLY A 1 182 ? -7.233 -9.681 -15.495 1.00 93.94 182 GLY A O 1
ATOM 1431 N N . THR A 1 183 ? -5.765 -10.864 -14.318 1.00 95.19 183 THR A N 1
ATOM 1432 C CA . THR A 1 183 ? -6.110 -10.187 -13.055 1.00 95.19 183 THR A CA 1
ATOM 1433 C C . THR A 1 183 ? -5.469 -8.809 -12.987 1.00 95.19 183 THR A C 1
ATOM 1435 O O . THR A 1 183 ? -6.158 -7.852 -12.651 1.00 95.19 183 THR A O 1
ATOM 1438 N N . PHE A 1 184 ? -4.196 -8.694 -13.358 1.00 95.62 184 PHE A N 1
ATOM 1439 C CA . PHE A 1 184 ? -3.494 -7.415 -13.414 1.00 95.62 184 PHE A CA 1
ATOM 1440 C C . PHE A 1 184 ? -4.196 -6.417 -14.351 1.00 95.62 184 PHE A C 1
ATOM 1442 O O . PHE A 1 184 ? -4.514 -5.300 -13.939 1.00 95.62 184 PHE A O 1
ATOM 1449 N N . GLY A 1 185 ? -4.545 -6.850 -15.568 1.00 94.56 185 GLY A N 1
ATOM 1450 C CA . GLY A 1 185 ? -5.267 -6.040 -16.551 1.00 94.56 185 GLY A CA 1
ATOM 1451 C C . GLY A 1 185 ? -6.638 -5.572 -16.054 1.00 94.56 185 GLY A C 1
ATOM 1452 O O . GLY A 1 185 ? -6.973 -4.399 -16.196 1.00 94.56 185 GLY A O 1
ATOM 1453 N N . ARG A 1 186 ? -7.411 -6.435 -15.372 1.00 93.88 186 ARG A N 1
ATOM 1454 C CA . ARG A 1 186 ? -8.696 -6.035 -14.757 1.00 93.88 186 ARG A CA 1
ATOM 1455 C C . ARG A 1 186 ? -8.534 -4.915 -13.732 1.00 93.88 186 ARG A C 1
ATOM 1457 O O . ARG A 1 186 ? -9.358 -4.005 -13.702 1.00 93.88 186 ARG A O 1
ATOM 1464 N N . TYR A 1 187 ? -7.494 -4.981 -12.904 1.00 95.06 187 TYR A N 1
ATOM 1465 C CA . TYR A 1 187 ? -7.203 -3.938 -11.922 1.00 95.06 187 TYR A CA 1
ATOM 1466 C C . TYR A 1 187 ? -6.775 -2.625 -12.585 1.00 95.06 187 TYR A C 1
ATOM 1468 O O . TYR A 1 187 ? -7.232 -1.564 -12.168 1.00 95.06 187 TYR A O 1
ATOM 1476 N N . CYS A 1 188 ? -5.976 -2.692 -13.652 1.00 94.25 188 CYS A N 1
ATOM 1477 C CA . CYS A 1 188 ? -5.603 -1.521 -14.446 1.00 94.25 188 CYS A CA 1
ATOM 1478 C C . CYS A 1 188 ? -6.831 -0.840 -15.069 1.00 94.25 188 CYS A C 1
ATOM 1480 O O . CYS A 1 188 ? -7.041 0.356 -14.875 1.00 94.25 188 CYS A O 1
ATOM 1482 N N . LEU A 1 189 ? -7.693 -1.615 -15.734 1.00 91.94 189 LEU A N 1
ATOM 1483 C CA . LEU A 1 189 ? -8.931 -1.114 -16.339 1.00 91.94 189 LEU A CA 1
ATOM 1484 C C . LEU A 1 189 ? -9.894 -0.538 -15.297 1.00 91.94 189 LEU A C 1
ATOM 1486 O O . LEU A 1 189 ? -10.549 0.472 -15.545 1.00 91.94 189 LEU A O 1
ATOM 1490 N N . HIS A 1 190 ? -10.009 -1.173 -14.128 1.00 90.25 190 HIS A N 1
ATOM 1491 C CA . HIS A 1 190 ? -10.838 -0.652 -13.044 1.00 90.25 190 HIS A CA 1
ATOM 1492 C C . HIS A 1 190 ? -10.336 0.718 -12.580 1.00 90.25 190 HIS A C 1
ATOM 1494 O O . HIS A 1 190 ? -11.121 1.658 -12.483 1.00 90.25 190 HIS A O 1
ATOM 1500 N N . LEU A 1 191 ? -9.026 0.847 -12.380 1.00 91.12 191 LEU A N 1
ATOM 1501 C CA . LEU A 1 191 ? -8.402 2.092 -11.954 1.00 91.12 191 LEU A CA 1
ATOM 1502 C C . LEU A 1 191 ? -8.578 3.221 -12.985 1.00 91.12 191 LEU A C 1
ATOM 1504 O O . LEU A 1 191 ? -8.813 4.370 -12.616 1.00 91.12 191 LEU A O 1
ATOM 1508 N N . GLU A 1 192 ? -8.509 2.898 -14.276 1.00 87.19 192 GLU A N 1
ATOM 1509 C CA . GLU A 1 192 ? -8.746 3.847 -15.367 1.00 87.19 192 GLU A CA 1
ATOM 1510 C C . GLU A 1 192 ? -10.212 4.309 -15.448 1.00 87.19 192 GLU A C 1
ATOM 1512 O O . GLU A 1 192 ? -10.487 5.496 -15.649 1.00 87.19 192 GLU A O 1
ATOM 1517 N N . LYS A 1 193 ? -11.170 3.400 -15.231 1.00 86.31 193 LYS A N 1
ATOM 1518 C CA . LYS A 1 193 ? -12.604 3.737 -15.182 1.00 86.31 193 LYS A CA 1
ATOM 1519 C C . LYS A 1 193 ? -12.934 4.669 -14.022 1.00 86.31 193 LYS A C 1
ATOM 1521 O O . LYS A 1 193 ? -13.642 5.655 -14.206 1.00 86.31 193 LYS A O 1
ATOM 1526 N N . GLU A 1 194 ? -12.357 4.415 -12.850 1.00 78.12 194 GLU A N 1
ATOM 1527 C CA . GLU A 1 194 ? -12.504 5.290 -11.680 1.00 78.12 194 GLU A CA 1
ATOM 1528 C C . GLU A 1 194 ? -11.971 6.714 -11.930 1.00 78.12 194 GLU A C 1
ATOM 1530 O O . GLU A 1 194 ? -12.388 7.659 -11.255 1.00 78.12 194 GLU A O 1
ATOM 1535 N N . ALA A 1 195 ? -11.082 6.886 -12.916 1.00 75.06 195 ALA A N 1
ATOM 1536 C CA . ALA A 1 195 ? -10.515 8.172 -13.306 1.00 75.06 195 ALA A CA 1
ATOM 1537 C C . ALA A 1 195 ? -11.378 8.973 -14.299 1.00 75.06 195 ALA A C 1
ATOM 1539 O O . ALA A 1 195 ? -11.229 10.192 -14.367 1.00 75.06 195 ALA A O 1
ATOM 1540 N N . THR A 1 196 ? -12.222 8.312 -15.101 1.00 72.31 196 THR A N 1
ATOM 1541 C CA . THR A 1 196 ? -12.945 8.930 -16.233 1.00 72.31 196 THR A CA 1
ATOM 1542 C C . THR A 1 196 ? -14.404 9.282 -15.933 1.00 72.31 196 THR A C 1
ATOM 1544 O O . THR A 1 196 ? -14.991 10.085 -16.653 1.00 72.31 196 THR A O 1
ATOM 1547 N N . GLY A 1 197 ? -14.990 8.774 -14.846 1.00 57.34 197 GLY A N 1
ATOM 1548 C CA . GLY A 1 197 ? -16.336 9.161 -14.415 1.00 57.34 197 GLY A CA 1
ATOM 1549 C C . GLY A 1 197 ? -16.898 8.213 -13.360 1.00 57.34 197 GLY A C 1
ATOM 1550 O O . GLY A 1 197 ? -16.969 7.007 -13.574 1.00 57.34 197 GLY A O 1
ATOM 1551 N N . GLY A 1 198 ? -17.280 8.764 -12.205 1.00 52.53 198 GLY A N 1
ATOM 1552 C CA . GLY A 1 198 ? -17.607 8.019 -10.990 1.00 52.53 198 GLY A CA 1
ATOM 1553 C C . GLY A 1 198 ? -18.879 7.175 -11.071 1.00 52.53 198 GLY A C 1
ATOM 1554 O O . GLY A 1 198 ? -19.954 7.632 -10.689 1.00 52.53 198 GLY A O 1
ATOM 1555 N N . TYR A 1 199 ? -18.729 5.907 -11.441 1.00 41.19 199 TYR A N 1
ATOM 1556 C CA . TYR A 1 199 ? -19.719 4.875 -11.156 1.00 41.19 199 TYR A CA 1
ATOM 1557 C C . TYR A 1 199 ? -19.196 3.957 -10.056 1.00 41.19 199 TYR A C 1
ATOM 1559 O O . TYR A 1 199 ? -18.238 3.217 -10.245 1.00 41.19 199 TYR A O 1
ATOM 1567 N N . GLN A 1 200 ? -19.857 4.016 -8.898 1.00 44.75 200 GLN A N 1
ATOM 1568 C CA . GLN A 1 200 ? -19.663 3.085 -7.790 1.00 44.75 200 GLN A CA 1
ATOM 1569 C C . GLN A 1 200 ? -19.946 1.662 -8.281 1.00 44.75 200 GLN A C 1
ATOM 1571 O O . GLN A 1 200 ? -21.104 1.316 -8.518 1.00 44.75 200 GLN A O 1
ATOM 1576 N N . ILE A 1 201 ? -18.918 0.824 -8.404 1.00 44.50 201 ILE A N 1
ATOM 1577 C CA . ILE A 1 201 ? -19.130 -0.619 -8.511 1.00 44.50 201 ILE A CA 1
ATOM 1578 C C . ILE A 1 201 ? -18.881 -1.222 -7.136 1.00 44.50 201 ILE A C 1
ATOM 1580 O O . ILE A 1 201 ? -17.763 -1.519 -6.724 1.00 44.50 201 ILE A O 1
ATOM 1584 N N . GLU A 1 202 ? -19.981 -1.392 -6.412 1.00 45.56 202 GLU A N 1
ATOM 1585 C CA . GLU A 1 202 ? -20.052 -2.229 -5.228 1.00 45.56 202 GLU A CA 1
ATOM 1586 C C . GLU A 1 202 ? -19.901 -3.688 -5.648 1.00 45.56 202 GLU A C 1
ATOM 1588 O O . GLU A 1 202 ? -20.866 -4.319 -6.070 1.00 45.56 202 GLU A O 1
ATOM 1593 N N . ARG A 1 203 ? -18.684 -4.221 -5.560 1.00 40.75 203 ARG A N 1
ATOM 1594 C CA . ARG A 1 203 ? -18.412 -5.618 -5.197 1.00 40.75 203 ARG A CA 1
ATOM 1595 C C . ARG A 1 203 ? -16.904 -5.813 -5.055 1.00 40.75 203 ARG A C 1
ATOM 1597 O O . ARG A 1 203 ? -16.157 -5.281 -5.875 1.00 40.75 203 ARG A O 1
ATOM 1604 N N . PRO A 1 204 ? -16.443 -6.609 -4.074 1.00 42.28 204 PRO A N 1
ATOM 1605 C CA . PRO A 1 204 ? -15.088 -7.134 -4.128 1.00 42.28 204 PRO A CA 1
ATOM 1606 C C . PRO A 1 204 ? -14.913 -7.823 -5.482 1.00 42.28 204 PRO A C 1
ATOM 1608 O O . PRO A 1 204 ? -15.757 -8.634 -5.874 1.00 42.28 204 PRO A O 1
ATOM 1611 N N . ILE A 1 205 ? -13.856 -7.463 -6.216 1.00 50.72 205 ILE A N 1
ATOM 1612 C CA . ILE A 1 205 ? -13.486 -8.140 -7.459 1.00 50.72 205 ILE A CA 1
ATOM 1613 C C . 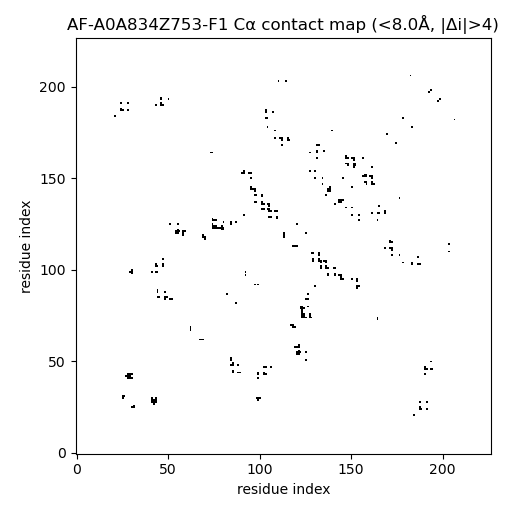ILE A 1 205 ? -13.404 -9.624 -7.113 1.00 50.72 205 ILE A C 1
ATOM 1615 O O . ILE A 1 205 ? -12.496 -10.043 -6.395 1.00 50.72 205 ILE A O 1
ATOM 1619 N N . GLN A 1 206 ? -14.373 -10.417 -7.584 1.00 43.97 206 GLN A N 1
ATOM 1620 C CA . GLN A 1 206 ? -14.299 -11.861 -7.441 1.00 43.97 206 GLN A CA 1
ATOM 1621 C C . GLN A 1 206 ? -13.046 -12.301 -8.197 1.00 43.97 206 GLN A C 1
ATOM 1623 O O . GLN A 1 206 ? -12.950 -12.270 -9.429 1.00 43.97 206 GLN A O 1
ATOM 1628 N N . VAL A 1 207 ? -12.029 -12.656 -7.422 1.00 39.78 207 VAL A N 1
ATOM 1629 C CA . VAL A 1 207 ? -10.909 -13.443 -7.898 1.00 39.78 207 VAL A CA 1
ATOM 1630 C C . VAL A 1 207 ? -11.526 -14.795 -8.222 1.00 39.78 207 VAL A C 1
ATOM 1632 O O . VAL A 1 207 ? -11.932 -15.498 -7.301 1.00 39.78 207 VAL A O 1
ATOM 1635 N N . CYS A 1 208 ? -11.684 -15.123 -9.509 1.00 37.00 208 CYS A N 1
ATOM 1636 C CA . CYS A 1 208 ? -12.119 -16.454 -9.922 1.00 37.00 208 CYS A CA 1
ATOM 1637 C C . CYS A 1 208 ? -11.225 -17.481 -9.224 1.00 37.00 208 CYS A C 1
ATOM 1639 O O . CYS A 1 208 ? -10.055 -17.652 -9.570 1.00 37.00 208 CYS A O 1
ATOM 1641 N N . GLY A 1 209 ? -11.774 -18.117 -8.192 1.00 38.62 209 GLY A N 1
ATOM 1642 C CA . GLY A 1 209 ? -11.169 -19.254 -7.540 1.00 38.62 209 GLY A CA 1
ATOM 1643 C C . GLY A 1 209 ? -11.249 -20.418 -8.508 1.00 38.62 209 GLY A C 1
ATOM 1644 O O . GLY A 1 209 ? -12.270 -21.093 -8.573 1.00 38.62 209 GLY A O 1
ATOM 1645 N N . LEU A 1 210 ? -10.174 -20.652 -9.257 1.00 33.53 210 LEU A N 1
ATOM 1646 C CA . LEU A 1 210 ? -9.899 -21.974 -9.797 1.00 33.53 210 LEU A CA 1
ATOM 1647 C C . LEU A 1 210 ? -9.744 -22.910 -8.593 1.00 33.53 210 LEU A C 1
ATOM 1649 O O . LEU A 1 210 ? -8.718 -22.928 -7.914 1.00 33.53 210 LEU A O 1
ATOM 1653 N N . LYS A 1 211 ? -10.829 -23.621 -8.277 1.00 31.98 211 LYS A N 1
ATOM 1654 C CA . LYS A 1 211 ? -10.791 -24.851 -7.493 1.00 31.98 211 LYS A CA 1
ATOM 1655 C C . LYS A 1 211 ? -10.067 -25.874 -8.366 1.00 31.98 211 LYS A C 1
ATOM 1657 O O . LYS A 1 211 ? -10.691 -26.543 -9.181 1.00 31.98 211 LYS A O 1
ATOM 1662 N N . GLU A 1 212 ? -8.755 -25.980 -8.218 1.00 30.81 212 GLU A N 1
ATOM 1663 C CA . GLU A 1 212 ? -8.060 -27.194 -8.630 1.00 30.81 212 GLU A CA 1
ATOM 1664 C C . GLU A 1 212 ? -8.376 -28.263 -7.583 1.00 30.81 212 GLU A C 1
ATOM 1666 O O . GLU A 1 212 ? -7.761 -28.344 -6.522 1.00 30.81 212 GLU A O 1
ATOM 1671 N N . SER A 1 213 ? -9.427 -29.038 -7.840 1.00 27.78 213 SER A N 1
ATOM 1672 C CA . SER A 1 213 ? -9.687 -30.282 -7.126 1.00 27.78 213 SER A CA 1
ATOM 1673 C C . SER A 1 213 ? -8.664 -31.313 -7.591 1.00 27.78 213 SER A C 1
ATOM 1675 O O . SER A 1 213 ? -8.779 -31.851 -8.692 1.00 27.78 213 SER A O 1
ATOM 1677 N N . TRP A 1 214 ? -7.653 -31.580 -6.771 1.00 30.22 214 TRP A N 1
ATOM 1678 C CA . TRP A 1 214 ? -6.796 -32.746 -6.959 1.00 30.22 214 TRP A CA 1
ATOM 1679 C C . TRP A 1 214 ? -7.595 -34.016 -6.624 1.00 30.22 214 TRP A C 1
ATOM 1681 O O . TRP A 1 214 ? -8.262 -34.046 -5.587 1.00 30.22 214 TRP A O 1
ATOM 1691 N N . PRO A 1 215 ? -7.557 -35.068 -7.461 1.00 29.22 215 PRO A N 1
ATOM 1692 C CA . PRO A 1 215 ? -8.174 -36.340 -7.127 1.00 29.22 215 PRO A CA 1
ATOM 1693 C C . PRO A 1 215 ? -7.273 -37.077 -6.132 1.00 29.22 215 PRO A C 1
ATOM 1695 O O . PRO A 1 215 ? -6.221 -37.605 -6.491 1.00 29.22 215 PRO A O 1
ATOM 1698 N N . THR A 1 216 ? -7.682 -37.124 -4.868 1.00 30.72 216 THR A N 1
ATOM 1699 C CA . THR A 1 216 ? -7.112 -38.043 -3.882 1.00 30.72 216 THR A CA 1
ATOM 1700 C C . THR A 1 216 ? -7.512 -39.464 -4.269 1.00 30.72 216 THR A C 1
ATOM 1702 O O . THR A 1 216 ? -8.660 -39.868 -4.099 1.00 30.72 216 THR A O 1
ATOM 1705 N N . LYS A 1 217 ? -6.565 -40.228 -4.823 1.00 32.66 217 LYS A N 1
ATOM 1706 C CA . LYS A 1 217 ? -6.683 -41.685 -4.913 1.00 32.66 217 LYS A CA 1
ATOM 1707 C C . LYS A 1 217 ? -6.575 -42.255 -3.501 1.00 32.66 217 LYS A C 1
ATOM 1709 O O . LYS A 1 217 ? -5.506 -42.226 -2.897 1.00 32.66 217 LYS A O 1
ATOM 1714 N N . GLU A 1 218 ? -7.692 -42.759 -2.994 1.00 31.48 218 GLU A N 1
ATOM 1715 C CA . GLU A 1 218 ? -7.703 -43.743 -1.920 1.00 31.48 218 GLU A CA 1
ATOM 1716 C C . GLU A 1 218 ? -7.083 -45.044 -2.442 1.00 31.48 218 GLU A C 1
ATOM 1718 O O . GLU A 1 218 ? -7.608 -45.654 -3.370 1.00 31.48 218 GLU A O 1
ATOM 1723 N N . GLU A 1 219 ? -5.998 -45.495 -1.820 1.00 31.08 219 GLU A N 1
ATOM 1724 C CA . GLU A 1 219 ? -5.715 -46.924 -1.707 1.00 31.08 219 GLU A CA 1
ATOM 1725 C C . GLU A 1 219 ? -5.409 -47.235 -0.244 1.00 31.08 219 GLU A C 1
ATOM 1727 O O . GLU A 1 219 ? -4.346 -46.945 0.302 1.00 31.08 219 GLU A O 1
ATOM 1732 N N . SER A 1 220 ? -6.415 -47.815 0.399 1.00 35.00 220 SER A N 1
ATOM 1733 C CA . SER A 1 220 ? -6.308 -48.551 1.641 1.00 35.00 220 SER A CA 1
ATOM 1734 C C . SER A 1 220 ? -5.722 -49.932 1.345 1.00 35.00 220 SER A C 1
ATOM 1736 O O . SER A 1 220 ? -6.235 -50.666 0.503 1.00 35.00 220 SER A O 1
ATOM 1738 N N . LYS A 1 221 ? -4.678 -50.330 2.077 1.00 34.91 221 LYS A N 1
ATOM 1739 C CA . LYS A 1 221 ? -4.458 -51.741 2.414 1.00 34.91 221 LYS A CA 1
ATOM 1740 C C . LYS A 1 221 ? -3.704 -51.875 3.734 1.00 34.91 221 LYS A C 1
ATOM 1742 O O . LYS A 1 221 ? -2.592 -51.401 3.922 1.00 34.91 221 LYS A O 1
ATOM 1747 N N . SER A 1 222 ? -4.424 -52.518 4.637 1.00 35.19 222 SER A N 1
ATOM 1748 C CA . SER A 1 222 ? -4.118 -52.990 5.979 1.00 35.19 222 SER A CA 1
ATOM 1749 C C . SER A 1 222 ? -2.870 -53.867 6.093 1.00 35.19 222 SER A C 1
ATOM 1751 O O . SER A 1 222 ? -2.682 -54.755 5.265 1.00 35.19 222 SER A O 1
ATOM 1753 N N . ALA A 1 223 ? -2.165 -53.755 7.221 1.00 36.75 223 ALA A N 1
ATOM 1754 C CA . ALA A 1 223 ? -1.673 -54.914 7.968 1.00 36.75 223 ALA A CA 1
ATOM 1755 C C . ALA A 1 223 ? -1.423 -54.532 9.439 1.00 36.75 223 ALA A C 1
ATOM 1757 O O . ALA A 1 223 ? -0.517 -53.769 9.763 1.00 36.75 223 ALA A O 1
ATOM 1758 N N . SER A 1 224 ? -2.265 -55.065 10.319 1.00 41.00 224 SER A N 1
ATOM 1759 C CA . SER A 1 224 ? -2.011 -55.239 11.749 1.00 41.00 224 SER A CA 1
ATOM 1760 C C . SER A 1 224 ? -0.907 -56.274 11.973 1.00 41.00 224 SER A C 1
ATOM 1762 O O . SER A 1 224 ? -0.882 -57.240 11.219 1.00 41.00 224 SER A O 1
ATOM 1764 N N . THR A 1 225 ? -0.112 -56.134 13.040 1.00 40.41 225 THR A N 1
ATOM 1765 C CA . THR A 1 225 ? 0.170 -57.211 14.016 1.00 40.41 225 THR A CA 1
ATOM 1766 C C . THR A 1 225 ? 0.809 -56.606 15.268 1.00 40.41 225 THR A C 1
ATOM 1768 O O . THR A 1 225 ? 1.839 -55.943 15.196 1.00 40.41 225 THR A O 1
ATOM 1771 N N . ILE A 1 226 ? 0.159 -56.849 16.406 1.00 41.91 226 ILE A N 1
ATOM 1772 C CA . ILE A 1 226 ? 0.711 -56.756 17.759 1.00 41.91 226 ILE A CA 1
ATOM 1773 C C . ILE A 1 226 ? 1.289 -58.135 18.090 1.00 41.91 226 ILE A C 1
ATOM 1775 O O . ILE A 1 226 ? 0.565 -59.122 17.954 1.00 41.91 226 ILE A O 1
ATOM 1779 N N . ALA A 1 227 ? 2.541 -58.176 18.542 1.00 45.03 227 ALA A N 1
ATOM 1780 C CA . ALA A 1 227 ? 3.074 -59.069 19.576 1.00 45.03 227 ALA A CA 1
ATOM 1781 C C . ALA A 1 227 ? 4.457 -58.549 19.987 1.00 45.03 227 ALA A C 1
ATOM 1783 O O . ALA A 1 227 ? 5.287 -58.341 19.073 1.00 45.03 227 ALA A O 1
#

Secondary structure (DSSP, 8-state):
--PPP-----SSHHHHHHHHHHHHHHHHHT-S---SSS-PPPHHHHHHHHHHHHHHHHHHHHHHHHTPPP---TT--SS--SS-HHHHHHHHHHHH---THHHHHHHHHHHHHHHHHT----TTTHHHHHHHHHHHHHHHH-SS---HHHHHHHHTS-HHHHHHHHHHHHHHTTT-----HHHHHHHHHHHHHHHHS-----S------------------------

InterPro domains:
  IPR013922 Cyclin PHO80-like [PF08613] (53-177)
  IPR013922 Cyclin PHO80-like [PTHR15615] (41-210)
  IPR036915 Cyclin-like superfamily [SSF47954] (87-178)

Radius of gyration: 22.36 Å; Cα contacts (8 Å, |Δi|>4): 192; chains: 1; bounding box: 46×73×66 Å

Foldseek 3Di:
DDDDDDPPPDPPPVVVVLVVVLVVLCVQQVQDPPPDDDPDDGNVLVLLLVVLVVQQVVQVVVCVVVVDDFDDDLLFAPDQDPQGSSNLSVLCVVQWVAGSLLQLLLVVLLLLLCVLRVGGRHSRRPLSSRLLSSQVSRVVPPPDGDDLCSSCVSSVHHSVSSVVSNVVSCVSNVVPSDDDPVRSSVSSVVSVVVVPDDDDDPDSPPPPPPPPDDDPDDDDDDDDDDD

Organism: Tetracentron sinense (NCBI:txid13715)

pLDDT: mean 80.27, std 24.1, range [27.78, 98.81]

=== Feature glossary ===
The record interleaves many kinds of information about one protein. Here is each kind framed as the question it answers.

Q: What does the local fold look like, residue by residue?
A: The Foldseek 3Di string encodes local tertiary geometry as a 20-letter alphabet — one character per residue — derived from the relative positions of nearby Cα atoms. Unlike the amino-acid sequence, 3Di is a direct function of the 3D structure, so two proteins with the same fold have similar 3Di strings even at low sequence identity.

Q: Which residues are in helices, strands, or loops?
A: The SS8 string is DSSP's per-residue secondary-structure call. α-helix (H) means an i→i+4 H-bond ladder; β-strand (E) means the residue participates in a β-sheet; 3₁₀ (G) and π (I) are tighter and wider helices; T/S are turns/bends; '-' is loop.

Q: How big and how compact is the whole molecule?
A: Radius of gyration (Rg) is the root-mean-square distance of Cα atoms from their centroid — a single number for overall size and compactness. A globular domain of N residues has Rg ≈ 2.2·N^0.38 Å; an extended or disordered chain has a much larger Rg. The Cα contact count is the number of residue pairs whose Cα atoms are within 8 Å and are more than four positions apart in sequence — a standard proxy for tertiary packing density. The bounding box is the smallest axis-aligned box enclosing all Cα atoms.

Q: Where is each backbone atom in 3D?
A: Structure coordinates are given as an mmCIF _atom_site loop: one row per atom with element, residue name, chain id, sequence number, and x/y/z position in Å. Only the four main-chain atoms per residue are included here; side chains are omitted to keep the record compact.

Q: What is the amino-acid chain?
A: Primary struct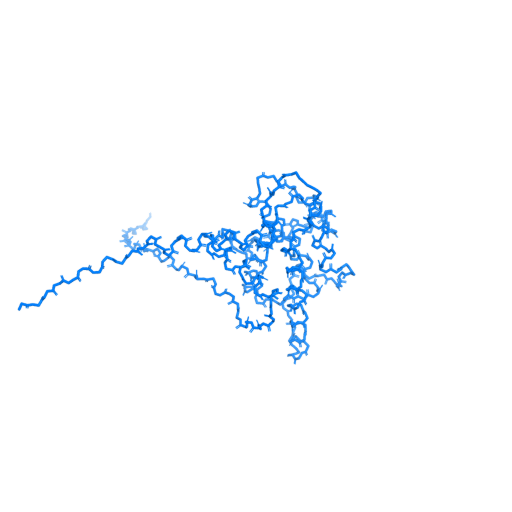ure: the covalent order of the twenty standard amino acids along the backbone. Two proteins with the same sequence will (almost always) fold to the same structure; two with 30% identity often share a fold but not the details.

Q: What if only a Cα trace is available?
A: Three-state secondary structure (P-SEA) collapses the eight DSSP classes into helix (a), strand (b), and coil (c). P-SEA assigns these from Cα geometry alone — distances and angles — without requiring backbone oxygens, so it works on any Cα trace.

Q: What family and function is it annotated with?
A: Database cross-references. InterPro integrates a dozen domain/family signature databases into unified entries with residue-range hits. GO terms attach function/process/location labels with evidence codes. CATH codes position the fold in a four-level structural taxonomy. Organism is the NCBI-taxonomy species name.

Q: How confident is the AlphaFold model at each residue?
A: pLDDT is the predicted lDDT-Cα score: AlphaFold's confidence that the local environment of each residue (all inter-atomic distances within 15 Å) is correctly placed. It is a per-residue number between 0 and 100, with higher meaning more reliable.

Q: How mobile is each atom in the crystal?
A: B-factor (Debye–Waller factor) reflects atomic displacement in the crystal lattice. It is an experimental observable (units Å²), not a prediction; low values mean the atom is pinned down, high values mean it moves or is heterogeneous across the crystal.

Q: Which residues are buried vs exposed?
A: SASA measures how much of the protein is reachabl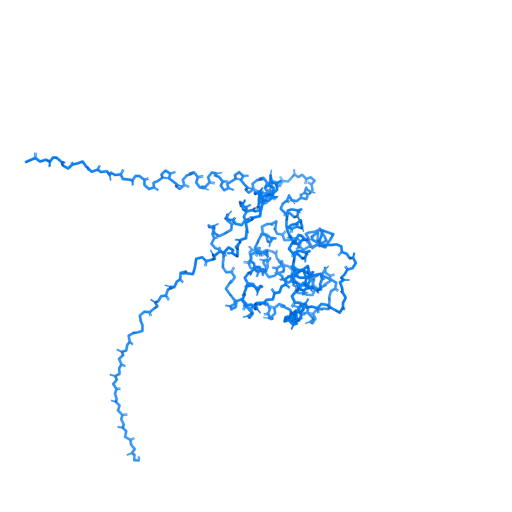e by solvent. It is computed by rolling a water-sized probe over the atomic surface and summing the exposed area (Å²). Per-residue SASA distinguishes core (buried, low SASA) from surface (exposed, high SASA) residues; total SASA is a whole-molecule size measure.

Q: What do the diagnostic plots show?
A: Plot images: a contact map (which residues are close in 3D, as an N×N binary image), a Ramachandran scatter (backbone torsion angles, revealing secondary-structure composition at a glance), and — for AlphaFold structures — a PAE heatmap (pairwise prediction confidence).

Q: What known structures does this most resemble?
A: The Foldseek neighbor list gives the closest experimentally determined structures in the PDB, ranked by structural alignment. TM-score near 1 means near-identical fold; near 0.3 means only rough topology match. This is how one finds what a novel AlphaFold prediction most resembles in the solved-structure universe.

Q: Are the domains correctly placed relative to each other?
A: Predicted aligned error is AlphaFold's pairwise confidence. Unlike pLDDT (per-residue), PAE is per-residue-pair and captures whether two parts of the structure are correctly placed relative to each other. Units are ångströms of expected positional error.

Q: What do the rendered images show?
A: Structure images are PyMOL renders from six orthogonal camera directions. Cartoon representation draws helices as coils and strands as arrows; sticks shows the backbone as bonds; surface shows the solvent-excluded envelope. Rainbow coloring maps sequence position to hue (blue→red, N→C); chain coloring assigns a distinct color per polypeptide.

Q: What are the backbone torsion angles?
A: φ (phi) and ψ (psi) are the two rotatable backbone dihedrals per residue: φ is the C(i-1)–N–Cα–C torsion, ψ is the N–Cα–C–N(i+1) torsion, both in degrees on (−180°, 180°]. α-helical residues cluster near (−60°, −45°); β-strand residues near (−120°, +130°). A Ramachandran plot is simply a scatter of (φ, ψ) for every residue.